Protein AF-A0A2N3G4M2-F1 (afdb_monomer)

Secondary structure (DSSP, 8-state):
-----------SSHHHHHHHHHHHHHHHHHHHHHHTT-----EEEE--TTPPTTTTHHHHHHHHHTT--EEE---GGGGTS-HHHHHHHHHHHHHHHHHHTT-S-EEEEEETHHHHHHHHHHHHS-GGGTEEEEEEES--TT--GGGGGGTTSHHHHHHSTT-HHHHHHHT-TTTTTTSEEEEEEETT-SSSSSGGGG--TTSEEEEE-SS--TTTGGG-HHHHHHHHHHHTTHHHHHHHHHHHHHTS---S-----PPP---------

Structure (mmCIF, N/CA/C/O backbone):
data_AF-A0A2N3G4M2-F1
#
_entry.id   AF-A0A2N3G4M2-F1
#
loop_
_atom_site.group_PDB
_atom_site.id
_atom_site.type_symbol
_atom_site.label_atom_id
_atom_site.label_alt_id
_atom_site.label_comp_id
_atom_site.label_asym_id
_atom_site.label_entity_id
_atom_site.label_seq_id
_atom_site.pdbx_PDB_ins_code
_atom_site.Cartn_x
_atom_site.Cartn_y
_atom_site.Cartn_z
_atom_site.occupancy
_atom_site.B_iso_or_equiv
_atom_site.auth_seq_id
_atom_site.auth_comp_id
_atom_site.auth_asym_id
_atom_site.auth_atom_id
_atom_site.pdbx_PDB_model_num
ATOM 1 N N . MET A 1 1 ? 33.499 62.178 37.777 1.00 38.34 1 MET A N 1
ATOM 2 C CA . MET A 1 1 ? 33.562 61.322 36.567 1.00 38.34 1 MET A CA 1
ATOM 3 C C . MET A 1 1 ? 32.821 60.029 36.896 1.00 38.34 1 MET A C 1
ATOM 5 O O . MET A 1 1 ? 33.303 59.303 37.741 1.00 38.34 1 MET A O 1
ATOM 9 N N . VAL A 1 2 ? 31.533 59.835 36.594 1.00 34.66 2 VAL A N 1
ATOM 10 C CA . VAL A 1 2 ? 30.814 59.751 35.300 1.00 34.66 2 VAL A CA 1
ATOM 11 C C . VAL A 1 2 ? 31.080 58.439 34.539 1.00 34.66 2 VAL A C 1
ATOM 13 O O . VAL A 1 2 ? 32.081 58.333 33.848 1.00 34.66 2 VAL A O 1
ATOM 16 N N . ARG A 1 3 ? 30.053 57.566 34.616 1.00 33.84 3 ARG A N 1
ATOM 17 C CA . ARG A 1 3 ? 29.490 56.612 33.622 1.00 33.84 3 ARG A CA 1
ATOM 18 C C . ARG A 1 3 ? 30.318 55.364 33.240 1.00 33.84 3 ARG A C 1
ATOM 20 O O . ARG A 1 3 ? 31.514 55.445 33.057 1.00 33.84 3 ARG A O 1
ATOM 27 N N . GLY A 1 4 ? 29.717 54.189 33.030 1.00 30.20 4 GLY A N 1
ATOM 28 C CA . GLY A 1 4 ? 28.290 53.891 32.941 1.00 30.20 4 GLY A CA 1
ATOM 29 C C . GLY A 1 4 ? 27.965 52.399 32.818 1.00 30.20 4 GLY A C 1
ATOM 30 O O . GLY A 1 4 ? 28.683 51.618 32.203 1.00 30.20 4 GLY A O 1
ATOM 31 N N . SER A 1 5 ? 26.818 52.066 33.404 1.00 42.06 5 SER A N 1
ATOM 32 C CA . SER A 1 5 ? 26.022 50.865 33.177 1.00 42.06 5 SER A CA 1
ATOM 33 C C . SER A 1 5 ? 25.552 50.784 31.720 1.00 42.06 5 SER A C 1
ATOM 35 O O . SER A 1 5 ? 25.122 51.788 31.149 1.00 42.06 5 SER A O 1
ATOM 37 N N . LYS A 1 6 ? 25.555 49.577 31.146 1.00 38.91 6 LYS A N 1
ATOM 38 C CA . LYS A 1 6 ? 24.656 49.213 30.047 1.00 38.91 6 LYS A CA 1
ATOM 39 C C . LYS A 1 6 ? 23.905 47.935 30.409 1.00 38.91 6 LYS A C 1
ATOM 41 O O . LYS A 1 6 ? 24.390 46.828 30.209 1.00 38.91 6 LYS A O 1
ATOM 46 N N . LYS A 1 7 ? 22.682 48.135 30.904 1.00 41.97 7 LYS A N 1
ATOM 47 C CA . LYS A 1 7 ? 21.544 47.243 30.656 1.00 41.97 7 LYS A CA 1
ATOM 48 C C . LYS A 1 7 ? 21.302 47.150 29.140 1.00 41.97 7 LYS A C 1
ATOM 50 O O . LYS A 1 7 ? 21.275 48.177 28.465 1.00 41.97 7 LYS A O 1
ATOM 55 N N . ARG A 1 8 ? 21.046 45.943 28.641 1.00 36.53 8 ARG A N 1
ATOM 56 C CA . ARG A 1 8 ? 20.158 45.655 27.499 1.00 36.53 8 ARG A CA 1
ATOM 57 C C . ARG A 1 8 ? 19.193 44.585 28.021 1.00 36.53 8 ARG A C 1
ATOM 59 O O . ARG A 1 8 ? 19.630 43.478 28.286 1.00 36.53 8 ARG A O 1
ATOM 66 N N . THR A 1 9 ? 18.064 44.961 28.624 1.00 36.50 9 THR A N 1
ATOM 67 C CA . THR A 1 9 ? 16.737 45.061 27.979 1.00 36.50 9 THR A CA 1
ATOM 68 C C . THR A 1 9 ? 16.448 43.869 27.071 1.00 36.50 9 THR A C 1
ATOM 70 O O . THR A 1 9 ? 16.901 43.848 25.930 1.00 36.50 9 THR A O 1
ATOM 73 N N . GLY A 1 10 ? 15.694 42.902 27.596 1.00 46.84 10 GLY A N 1
ATOM 74 C CA . GLY A 1 10 ? 14.991 41.921 26.781 1.00 46.84 10 GLY A CA 1
ATOM 75 C C . GLY A 1 10 ? 13.775 42.544 26.098 1.00 46.84 10 GLY A C 1
ATOM 76 O O . GLY A 1 10 ? 13.232 43.539 26.587 1.00 46.84 10 GLY A O 1
ATOM 77 N N . LYS A 1 11 ? 13.387 41.951 24.970 1.00 45.84 11 LYS A N 1
ATOM 78 C CA . LYS A 1 11 ? 12.008 41.751 24.503 1.00 45.84 11 LYS A CA 1
ATOM 79 C C . LYS A 1 11 ? 12.049 41.135 23.104 1.00 45.84 11 LYS A C 1
ATOM 81 O O . LYS A 1 11 ? 12.852 41.588 22.295 1.00 45.84 11 LYS A O 1
ATOM 86 N N . HIS A 1 12 ? 11.109 40.218 22.872 1.00 45.88 12 HIS A N 1
ATOM 87 C CA . HIS A 1 12 ? 10.776 39.484 21.642 1.00 45.88 12 HIS A CA 1
ATOM 88 C C . HIS A 1 12 ? 11.311 38.051 21.582 1.00 45.88 12 HIS A C 1
ATOM 90 O O . HIS A 1 12 ? 12.412 37.830 21.103 1.00 45.88 12 HIS A O 1
ATOM 96 N N . ASP A 1 13 ? 10.510 37.120 22.118 1.00 50.81 13 ASP A N 1
ATOM 97 C CA . ASP A 1 13 ? 10.073 35.887 21.422 1.00 50.81 13 ASP A CA 1
ATOM 98 C C . ASP A 1 13 ? 9.014 35.091 22.219 1.00 50.81 13 ASP A C 1
ATOM 100 O O . ASP A 1 13 ? 8.441 34.127 21.725 1.00 50.81 13 ASP A O 1
ATOM 104 N N . ASP A 1 14 ? 8.648 35.561 23.414 1.00 49.78 14 ASP A N 1
ATOM 105 C CA . ASP A 1 14 ? 7.715 34.868 24.315 1.00 49.78 14 ASP A CA 1
ATOM 106 C C . ASP A 1 14 ? 6.286 34.686 23.761 1.00 49.78 14 ASP A C 1
ATOM 108 O O . ASP A 1 14 ? 5.568 33.821 24.237 1.00 49.78 14 ASP A O 1
ATOM 112 N N . GLY A 1 15 ? 5.847 35.486 22.781 1.00 45.97 15 GLY A N 1
ATOM 113 C CA . GLY A 1 15 ? 4.486 35.400 22.224 1.00 45.97 15 GLY A CA 1
ATOM 114 C C . GLY A 1 15 ? 4.302 34.272 21.205 1.00 45.97 15 GLY A C 1
ATOM 115 O O . GLY A 1 15 ? 3.299 33.573 21.250 1.00 45.97 15 GLY A O 1
ATOM 116 N N . TYR A 1 16 ? 5.295 34.060 20.336 1.00 41.88 16 TYR A N 1
ATOM 117 C CA . TYR A 1 16 ? 5.253 33.014 19.307 1.00 41.88 16 TYR A CA 1
ATOM 118 C C . TYR A 1 16 ? 5.443 31.620 19.901 1.00 41.88 16 TYR A C 1
ATOM 120 O O . TYR A 1 16 ? 4.810 30.671 19.449 1.00 41.88 16 TYR A O 1
ATOM 128 N N . GLN A 1 17 ? 6.292 31.508 20.926 1.00 45.75 17 GLN A N 1
ATOM 129 C CA . GLN A 1 17 ? 6.504 30.251 21.637 1.00 45.75 17 GLN A CA 1
ATOM 130 C C . GLN A 1 17 ? 5.243 29.850 22.414 1.00 45.75 17 GLN A C 1
ATOM 132 O O . GLN A 1 17 ? 4.813 28.711 22.320 1.00 45.75 17 GLN A O 1
ATOM 137 N N . LEU A 1 18 ? 4.597 30.802 23.104 1.00 42.41 18 LEU A N 1
ATOM 138 C CA . LEU A 1 18 ? 3.374 30.528 23.861 1.00 42.41 18 LEU A CA 1
ATOM 139 C C . LEU A 1 18 ? 2.190 30.190 22.948 1.00 42.41 18 LEU A C 1
ATOM 141 O O . LEU A 1 18 ? 1.405 29.322 23.296 1.00 42.41 18 LEU A O 1
ATOM 145 N N . GLU A 1 19 ? 2.049 30.858 21.797 1.00 43.59 19 GLU A N 1
ATOM 146 C CA . GLU A 1 19 ? 1.006 30.533 20.812 1.00 43.59 19 GLU A CA 1
ATOM 147 C C . GLU A 1 19 ? 1.220 29.150 20.189 1.00 43.59 19 GLU A C 1
ATOM 149 O O . GLU A 1 19 ? 0.253 28.409 20.069 1.00 43.59 19 GLU A O 1
ATOM 154 N N . GLN A 1 20 ? 2.461 28.760 19.872 1.00 48.84 20 GLN A N 1
ATOM 155 C CA . GLN A 1 20 ? 2.769 27.402 19.402 1.00 48.84 20 GLN A CA 1
ATOM 156 C C . GLN A 1 20 ? 2.542 26.349 20.483 1.00 48.84 20 GLN A C 1
ATOM 158 O O . GLN A 1 20 ? 1.925 25.328 20.204 1.00 48.84 20 GLN A O 1
ATOM 163 N N . ASP A 1 21 ? 2.981 26.612 21.713 1.00 46.56 21 ASP A N 1
ATOM 164 C CA . ASP A 1 21 ? 2.798 25.692 22.834 1.00 46.56 21 ASP A CA 1
ATOM 165 C C . ASP A 1 21 ? 1.300 25.527 23.157 1.00 46.56 21 ASP A C 1
ATOM 167 O O . ASP A 1 21 ? 0.837 24.413 23.387 1.00 46.56 21 ASP A O 1
ATOM 171 N N . LEU A 1 22 ? 0.514 26.612 23.101 1.00 44.31 22 LEU A N 1
ATOM 172 C CA . LEU A 1 22 ? -0.942 26.586 23.281 1.00 44.31 22 LEU A CA 1
ATOM 173 C C . LEU A 1 22 ? -1.660 25.907 22.108 1.00 44.31 22 LEU A C 1
ATOM 175 O O . LEU A 1 22 ? -2.596 25.145 22.339 1.00 44.31 22 LEU A O 1
ATOM 179 N N . GLU A 1 23 ? -1.247 26.150 20.862 1.00 47.09 23 GLU A N 1
ATOM 180 C CA . GLU A 1 23 ? -1.784 25.450 19.689 1.00 47.09 23 GLU A CA 1
ATOM 181 C C . GLU A 1 23 ? -1.473 23.952 19.746 1.00 47.09 23 GLU A C 1
ATOM 183 O O . GLU A 1 23 ? -2.364 23.142 19.495 1.00 47.09 23 GLU A O 1
ATOM 188 N N . ASP A 1 24 ? -0.257 23.565 20.132 1.00 47.34 24 ASP A N 1
ATOM 189 C CA . ASP A 1 24 ? 0.152 22.170 20.285 1.00 47.34 24 ASP A CA 1
ATOM 190 C C . ASP A 1 24 ? -0.598 21.487 21.438 1.00 47.34 24 ASP A C 1
ATOM 192 O O . ASP A 1 24 ? -1.050 20.350 21.284 1.00 47.34 24 ASP A O 1
ATOM 196 N N . GLU A 1 25 ? -0.808 22.170 22.567 1.00 41.88 25 GLU A N 1
ATOM 197 C CA . GLU A 1 25 ? -1.521 21.630 23.730 1.00 41.88 25 GLU A CA 1
ATOM 198 C C . GLU A 1 25 ? -3.036 21.496 23.477 1.00 41.88 25 GLU A C 1
ATOM 200 O O . GLU A 1 25 ? -3.632 20.466 23.819 1.00 41.88 25 GLU A O 1
ATOM 205 N N . ILE A 1 26 ? -3.652 22.473 22.794 1.00 47.41 26 ILE A N 1
ATOM 206 C CA . ILE A 1 26 ? -5.051 22.416 22.329 1.00 47.41 26 ILE A CA 1
AT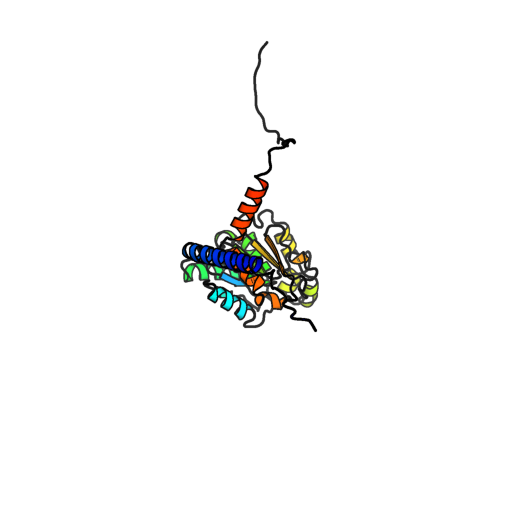OM 207 C C . ILE A 1 26 ? -5.221 21.305 21.287 1.00 47.41 26 ILE A C 1
ATOM 209 O O . ILE A 1 26 ? -6.158 20.512 21.373 1.00 47.41 26 ILE A O 1
ATOM 213 N N . ASN A 1 27 ? -4.291 21.186 20.338 1.00 53.78 27 ASN A N 1
ATOM 214 C CA . ASN A 1 27 ? -4.299 20.134 19.324 1.00 53.78 27 ASN A CA 1
ATOM 215 C C . ASN A 1 27 ? -4.106 18.750 19.966 1.00 53.78 27 ASN A C 1
ATOM 217 O O . ASN A 1 27 ? -4.781 17.804 19.579 1.00 53.78 27 ASN A O 1
ATOM 221 N N . LEU A 1 28 ? -3.273 18.618 21.004 1.00 50.69 28 LEU A N 1
ATOM 222 C CA . LEU A 1 28 ? -3.090 17.374 21.761 1.00 50.69 28 LEU A CA 1
ATOM 223 C C . LEU A 1 28 ? -4.339 16.969 22.548 1.00 50.69 28 LEU A C 1
ATOM 225 O O . LEU A 1 28 ? -4.721 15.799 22.499 1.00 50.69 28 LEU A O 1
ATOM 229 N N . THR A 1 29 ? -4.995 17.899 23.248 1.00 49.53 29 THR A N 1
ATOM 230 C CA . THR A 1 29 ? -6.236 17.599 23.987 1.00 49.53 29 THR A CA 1
ATOM 231 C C . THR A 1 29 ? -7.390 17.296 23.041 1.00 49.53 29 THR A C 1
ATOM 233 O O . THR A 1 29 ? -8.127 16.335 23.259 1.00 49.53 29 THR A O 1
ATOM 236 N N . GLU A 1 30 ? -7.520 18.040 21.945 1.00 54.72 30 GLU A N 1
ATOM 237 C CA . GLU A 1 30 ? -8.518 17.766 20.915 1.00 54.72 30 GLU A CA 1
ATOM 238 C C . GLU A 1 30 ? -8.268 16.413 20.232 1.00 54.72 30 GLU A C 1
ATOM 240 O O . GLU A 1 30 ? -9.202 15.626 20.052 1.00 54.72 30 GLU A O 1
ATOM 245 N N . LYS A 1 31 ? -7.007 16.085 19.928 1.00 53.03 31 LYS A N 1
ATOM 246 C CA . LYS A 1 31 ? -6.617 14.772 19.405 1.00 53.03 31 LYS A CA 1
ATOM 247 C C . LYS A 1 31 ? -6.944 13.674 20.419 1.00 53.03 31 LYS A C 1
ATOM 249 O O . LYS A 1 31 ? -7.594 12.707 20.040 1.00 53.03 31 LYS A O 1
ATOM 254 N N . ALA A 1 32 ? -6.596 13.845 21.698 1.00 53.72 32 ALA A N 1
ATOM 255 C CA . ALA A 1 32 ? -6.873 12.909 22.799 1.00 53.72 32 ALA A CA 1
ATOM 256 C C . ALA A 1 32 ? -8.372 12.636 23.005 1.00 53.72 32 ALA A C 1
ATOM 258 O O . ALA A 1 32 ? -8.785 11.480 23.105 1.00 53.72 32 ALA A O 1
ATOM 259 N N . HIS A 1 33 ? -9.206 13.678 23.006 1.00 47.53 33 HIS A N 1
ATOM 260 C CA . HIS A 1 33 ? -10.659 13.530 23.096 1.00 47.53 33 HIS A CA 1
ATOM 261 C C . HIS A 1 33 ? -11.260 12.861 21.853 1.00 47.53 33 HIS A C 1
ATOM 263 O O . HIS A 1 33 ? -12.247 12.137 21.968 1.00 47.53 33 HIS A O 1
ATOM 269 N N . ARG A 1 34 ? -10.654 13.048 20.674 1.00 55.41 34 ARG A N 1
ATOM 270 C CA . ARG A 1 34 ? -11.075 12.388 19.430 1.00 55.41 34 ARG A CA 1
ATOM 271 C C . ARG A 1 34 ? -10.619 10.930 19.354 1.00 55.41 34 ARG A C 1
ATOM 273 O O . ARG A 1 34 ? -11.425 10.101 18.947 1.00 55.41 34 ARG A O 1
ATOM 280 N N . PHE A 1 35 ? -9.417 10.580 19.827 1.00 55.91 35 PHE A N 1
ATOM 281 C CA . PHE A 1 35 ? -8.965 9.182 19.967 1.00 55.91 35 PHE A CA 1
ATOM 282 C C . PHE A 1 35 ? -9.991 8.322 20.724 1.00 55.91 35 PHE A C 1
ATOM 284 O O . PHE A 1 35 ? -10.182 7.161 20.379 1.00 55.91 35 PHE A O 1
ATOM 291 N N . ALA A 1 36 ? -10.695 8.898 21.704 1.00 54.25 36 ALA A N 1
ATOM 292 C CA . ALA A 1 36 ? -11.710 8.200 22.491 1.00 54.25 36 ALA A CA 1
ATOM 293 C C . ALA A 1 36 ? -12.999 7.834 21.715 1.00 54.25 36 ALA A C 1
ATOM 295 O O . ALA A 1 36 ? -13.820 7.089 22.246 1.00 54.25 36 ALA A O 1
ATOM 296 N N . GLY A 1 37 ? -13.192 8.333 20.486 1.00 59.09 37 GLY A N 1
ATOM 297 C CA . GLY A 1 37 ? -14.386 8.084 19.664 1.00 59.09 37 GLY A CA 1
ATOM 298 C C . GLY A 1 37 ? -14.114 7.681 18.210 1.00 59.09 37 GLY A C 1
ATOM 299 O O . GLY A 1 37 ? -15.057 7.614 17.423 1.00 59.09 37 GLY A O 1
ATOM 300 N N . LEU A 1 38 ? -12.856 7.440 17.829 1.00 71.50 38 LEU A N 1
ATOM 301 C CA . LEU A 1 38 ? -12.495 7.042 16.467 1.00 71.50 38 LEU A CA 1
ATOM 302 C C . LEU A 1 38 ? -12.675 5.536 16.263 1.00 71.50 38 LEU A C 1
ATOM 304 O O . LEU A 1 38 ? -12.112 4.721 16.993 1.00 71.50 38 LEU A O 1
ATOM 308 N N . GLU A 1 39 ? -13.426 5.164 15.228 1.00 76.31 39 GLU A N 1
ATOM 309 C CA . GLU A 1 39 ? -13.514 3.776 14.781 1.00 76.31 39 GLU A CA 1
ATOM 310 C C . GLU A 1 39 ? -12.192 3.378 14.113 1.00 76.31 39 GLU A C 1
ATOM 312 O O . GLU A 1 39 ? -11.827 3.892 13.052 1.00 76.31 39 GLU A O 1
ATOM 317 N N . ARG A 1 40 ? -11.447 2.472 14.753 1.00 88.25 40 ARG A N 1
ATOM 318 C CA . ARG A 1 40 ? -10.136 2.026 14.279 1.00 88.25 40 ARG A CA 1
ATOM 319 C C . ARG A 1 40 ? -10.199 0.616 13.734 1.00 88.25 40 ARG A C 1
ATOM 321 O O . ARG A 1 40 ? -10.660 -0.307 14.394 1.00 88.25 40 ARG A O 1
ATOM 328 N N . PHE A 1 41 ? -9.667 0.464 12.528 1.00 95.31 41 PHE A N 1
ATOM 329 C CA . PHE A 1 41 ? -9.540 -0.824 11.866 1.00 95.31 41 PHE A CA 1
ATOM 330 C C . PHE A 1 41 ? -8.091 -1.318 11.918 1.00 95.31 41 PHE A C 1
ATOM 332 O O . PHE A 1 41 ? -7.172 -0.503 11.754 1.00 95.31 41 PHE A O 1
ATOM 339 N N . PRO A 1 42 ? -7.872 -2.637 12.071 1.00 97.62 42 PRO A N 1
ATOM 340 C CA . PRO A 1 42 ? -6.538 -3.223 12.042 1.00 97.62 42 PRO A CA 1
ATOM 341 C C . PRO A 1 42 ? -5.834 -2.915 10.718 1.00 97.62 42 PRO A C 1
ATOM 343 O O . PRO A 1 42 ? -6.453 -2.892 9.651 1.00 97.62 42 PRO A O 1
ATOM 346 N N . ILE A 1 43 ? -4.526 -2.689 10.781 1.00 98.31 43 ILE A N 1
ATOM 347 C CA . ILE A 1 43 ? -3.681 -2.337 9.644 1.00 98.31 43 ILE A CA 1
ATOM 348 C C . ILE A 1 43 ? -2.966 -3.586 9.135 1.00 98.31 43 ILE A C 1
ATOM 350 O O . ILE A 1 43 ? -2.278 -4.278 9.884 1.00 98.31 43 ILE A O 1
ATOM 354 N N . ILE A 1 44 ? -3.048 -3.829 7.829 1.00 98.31 44 ILE A N 1
ATOM 355 C CA . ILE A 1 44 ? -2.202 -4.805 7.143 1.00 98.31 44 ILE A CA 1
ATOM 356 C C . ILE A 1 44 ? -1.112 -4.056 6.378 1.00 98.31 44 ILE A C 1
ATOM 358 O O . ILE A 1 44 ? -1.376 -3.346 5.402 1.00 98.31 44 ILE A O 1
ATOM 362 N N . TYR A 1 45 ? 0.126 -4.236 6.818 1.00 98.00 45 TYR A N 1
ATOM 363 C CA . TYR A 1 45 ? 1.321 -3.812 6.111 1.00 98.00 45 TYR A CA 1
ATOM 364 C C . TYR A 1 45 ? 1.664 -4.816 5.004 1.00 98.00 45 TYR A C 1
ATOM 366 O O . TYR A 1 45 ? 1.791 -6.014 5.252 1.00 98.00 45 TYR A O 1
ATOM 374 N N . VAL A 1 46 ? 1.822 -4.327 3.775 1.00 97.88 46 VAL A N 1
ATOM 375 C CA . VAL A 1 46 ? 2.139 -5.128 2.591 1.00 97.88 46 VAL A CA 1
ATOM 376 C C . VAL A 1 46 ? 3.559 -4.781 2.127 1.00 97.88 46 VAL A C 1
ATOM 378 O O . VAL A 1 46 ? 3.772 -3.675 1.614 1.00 97.88 46 VAL A O 1
ATOM 381 N N . PRO A 1 47 ? 4.535 -5.691 2.299 1.00 95.56 47 PRO A N 1
ATOM 382 C CA . PRO A 1 47 ? 5.932 -5.420 1.979 1.00 95.56 47 PRO A CA 1
ATOM 383 C C . PRO A 1 47 ? 6.203 -5.334 0.468 1.00 95.56 47 PRO A C 1
ATOM 385 O O . PRO A 1 47 ? 5.450 -5.846 -0.367 1.00 95.56 47 PRO A O 1
ATOM 388 N N . GLY A 1 48 ? 7.305 -4.660 0.132 1.00 93.25 48 GLY A N 1
ATOM 389 C CA . GLY A 1 48 ? 7.781 -4.449 -1.233 1.00 93.25 48 GLY A CA 1
ATOM 390 C C . GLY A 1 48 ? 8.539 -5.632 -1.845 1.00 93.25 48 GLY A C 1
ATOM 391 O O . GLY A 1 48 ? 8.730 -6.679 -1.233 1.00 93.25 48 GLY A O 1
ATOM 392 N N . TYR A 1 49 ? 8.998 -5.443 -3.085 1.00 91.81 49 TYR A N 1
ATOM 393 C CA . TYR A 1 49 ? 9.732 -6.447 -3.860 1.00 91.81 49 TYR A CA 1
ATOM 394 C C . TYR A 1 49 ? 11.010 -6.881 -3.136 1.00 91.81 49 TYR A C 1
ATOM 396 O O . TYR A 1 49 ? 11.908 -6.065 -2.934 1.00 91.81 49 TYR A O 1
ATOM 404 N N . GLY A 1 50 ? 11.108 -8.162 -2.773 1.00 88.44 50 GLY A N 1
ATOM 405 C CA . GLY A 1 50 ? 12.299 -8.713 -2.127 1.00 88.44 50 GLY A CA 1
ATOM 406 C C . GLY A 1 50 ? 12.625 -8.071 -0.778 1.00 88.44 50 GLY A C 1
ATOM 407 O O . GLY A 1 50 ? 13.789 -8.089 -0.385 1.00 88.44 50 GLY A O 1
ATOM 408 N N . ALA A 1 51 ? 11.637 -7.472 -0.100 1.00 86.44 51 ALA A N 1
ATOM 409 C CA . ALA A 1 51 ? 11.867 -6.789 1.165 1.00 86.44 51 ALA A CA 1
ATOM 410 C C . ALA A 1 51 ? 12.539 -7.742 2.172 1.00 86.44 51 ALA A C 1
ATOM 412 O O . ALA A 1 51 ? 12.074 -8.875 2.347 1.00 86.44 51 ALA A O 1
ATOM 413 N N . PRO A 1 52 ? 13.636 -7.315 2.823 1.00 79.88 52 PRO A N 1
ATOM 414 C CA . PRO A 1 52 ? 14.316 -8.161 3.786 1.00 79.88 52 PRO A CA 1
ATOM 415 C C . PRO A 1 52 ? 13.428 -8.397 5.016 1.00 79.88 52 PRO A C 1
ATOM 417 O O . PRO A 1 52 ? 12.561 -7.568 5.325 1.00 79.88 52 PRO A O 1
ATOM 420 N N . PRO A 1 53 ? 13.665 -9.493 5.759 1.00 75.19 53 PRO A N 1
ATOM 421 C CA . PRO A 1 53 ? 13.019 -9.705 7.047 1.00 75.19 53 PRO A CA 1
ATOM 422 C C . PRO A 1 53 ? 13.138 -8.460 7.931 1.00 75.19 53 PRO A C 1
ATOM 424 O O . PRO A 1 53 ? 14.175 -7.797 7.945 1.00 75.19 53 PRO A O 1
ATOM 427 N N . PHE A 1 54 ? 12.075 -8.144 8.670 1.00 82.00 54 PHE A N 1
ATOM 428 C CA . PHE A 1 54 ? 11.996 -6.995 9.583 1.00 82.00 54 PHE A CA 1
ATOM 429 C C . PHE A 1 54 ? 12.021 -5.603 8.938 1.00 82.00 54 PHE A C 1
ATOM 431 O O . PHE A 1 54 ? 11.952 -4.621 9.673 1.00 82.00 54 PHE A O 1
ATOM 438 N N . HIS A 1 55 ? 12.033 -5.472 7.606 1.00 86.94 55 HIS A N 1
ATOM 439 C CA . HIS A 1 55 ? 11.972 -4.163 6.940 1.00 86.94 55 HIS A CA 1
ATOM 440 C C . HIS A 1 55 ? 10.788 -3.307 7.430 1.00 86.94 55 HIS A C 1
ATOM 442 O O . HIS A 1 55 ? 10.939 -2.122 7.702 1.00 86.94 55 HIS A O 1
ATOM 448 N N . GLY A 1 56 ? 9.616 -3.922 7.612 1.00 91.31 56 GLY A N 1
ATOM 449 C CA . GLY A 1 56 ? 8.432 -3.241 8.136 1.00 91.31 56 GLY A CA 1
ATOM 450 C C . GLY A 1 56 ? 8.394 -3.061 9.653 1.00 91.31 56 GLY A C 1
ATOM 451 O O . GLY A 1 56 ? 7.472 -2.417 10.142 1.00 91.31 56 GLY A O 1
ATOM 452 N N . LEU A 1 57 ? 9.335 -3.629 10.416 1.00 93.88 57 LEU A N 1
ATOM 453 C CA . LEU A 1 57 ? 9.197 -3.752 11.870 1.00 93.88 57 LEU A CA 1
ATOM 454 C C . LEU A 1 57 ? 9.069 -2.390 12.553 1.00 93.88 57 LEU A C 1
ATOM 456 O O . LEU A 1 57 ? 8.173 -2.212 13.367 1.00 93.88 57 LEU A O 1
ATOM 460 N N . TYR A 1 58 ? 9.905 -1.418 12.182 1.00 94.75 58 TYR A N 1
ATOM 461 C CA . TYR A 1 58 ? 9.839 -0.080 12.772 1.00 94.75 58 TYR A CA 1
ATOM 462 C C . TYR A 1 58 ? 8.494 0.602 12.505 1.00 94.75 58 TYR A C 1
ATOM 464 O O . TYR A 1 58 ? 7.862 1.093 13.438 1.00 94.75 58 TYR A O 1
ATOM 472 N N . LEU A 1 59 ? 8.041 0.596 11.246 1.00 95.94 59 LEU A N 1
ATOM 473 C CA . LEU A 1 59 ? 6.747 1.153 10.850 1.00 95.94 59 LEU A CA 1
ATOM 474 C C . LEU A 1 59 ? 5.615 0.531 11.668 1.00 95.94 59 LEU A C 1
ATOM 476 O O . LEU A 1 59 ? 4.797 1.250 12.236 1.00 95.94 59 LEU A O 1
ATOM 480 N N . ARG A 1 60 ? 5.595 -0.804 11.741 1.00 96.38 60 ARG A N 1
ATOM 481 C CA . ARG A 1 60 ? 4.572 -1.553 12.470 1.00 96.38 60 ARG A CA 1
ATOM 482 C C . ARG A 1 60 ? 4.599 -1.226 13.956 1.00 96.38 60 ARG A C 1
ATOM 484 O O . ARG A 1 60 ? 3.582 -0.794 14.476 1.00 96.38 60 ARG A O 1
ATOM 491 N N . SER A 1 61 ? 5.757 -1.311 14.607 1.00 96.25 61 SER A N 1
ATOM 492 C CA . SER A 1 61 ? 5.883 -1.004 16.035 1.00 96.25 61 SER A CA 1
ATOM 493 C C . SER A 1 61 ? 5.530 0.443 16.364 1.00 96.25 61 SER A C 1
ATOM 495 O O . SER A 1 61 ? 4.947 0.716 17.409 1.00 96.25 61 SER A O 1
ATOM 497 N N . ARG A 1 62 ? 5.844 1.399 15.483 1.00 96.25 62 ARG A N 1
ATOM 498 C CA . ARG A 1 62 ? 5.418 2.786 15.685 1.00 96.25 62 ARG A CA 1
ATOM 499 C C . ARG A 1 62 ? 3.906 2.933 15.572 1.00 96.25 62 ARG A C 1
ATOM 501 O O . ARG A 1 62 ? 3.335 3.569 16.443 1.00 96.25 62 ARG A O 1
ATOM 508 N N . LEU A 1 63 ? 3.267 2.319 14.579 1.00 95.56 63 LEU A N 1
ATOM 509 C CA . LEU A 1 63 ? 1.806 2.321 14.444 1.00 95.56 63 LEU A CA 1
ATOM 510 C C . LEU A 1 63 ? 1.103 1.584 15.603 1.00 95.56 63 LEU A C 1
ATOM 512 O O . LEU A 1 63 ? 0.049 2.027 16.047 1.00 95.56 63 LEU A O 1
ATOM 516 N N . GLU A 1 64 ? 1.705 0.523 16.145 1.00 94.81 64 GLU A N 1
ATOM 517 C CA . GLU A 1 64 ? 1.225 -0.165 17.355 1.00 94.81 64 GLU A CA 1
ATOM 518 C C . GLU A 1 64 ? 1.263 0.752 18.584 1.00 94.81 64 GLU A C 1
ATOM 520 O O . GLU A 1 64 ? 0.295 0.817 19.337 1.00 94.81 64 GLU A O 1
ATOM 525 N N . VAL A 1 65 ? 2.337 1.531 18.762 1.00 93.38 65 VAL A N 1
ATOM 526 C CA . VAL A 1 65 ? 2.422 2.543 19.833 1.00 93.38 65 VAL A CA 1
ATOM 527 C C . VAL A 1 65 ? 1.369 3.644 19.665 1.00 93.38 65 VAL A C 1
ATOM 529 O O . VAL A 1 65 ? 0.877 4.167 20.659 1.00 93.38 65 VAL A O 1
ATOM 532 N N . GLU A 1 66 ? 0.991 3.977 18.430 1.00 91.38 66 GLU A N 1
ATOM 533 C CA . GLU A 1 66 ? -0.113 4.908 18.152 1.00 91.38 66 GLU A CA 1
ATOM 534 C C . GLU A 1 66 ? -1.493 4.275 18.405 1.00 91.38 66 GLU A C 1
ATOM 536 O O . GLU A 1 66 ? -2.506 4.954 18.247 1.00 91.38 66 GLU A O 1
ATOM 541 N N . GLY A 1 67 ? -1.556 2.998 18.802 1.00 91.12 67 GLY A N 1
ATOM 542 C CA . GLY A 1 67 ? -2.771 2.297 19.215 1.00 91.12 67 GLY A CA 1
ATOM 543 C C . GLY A 1 67 ? -3.505 1.560 18.094 1.00 91.12 67 GLY A C 1
ATOM 544 O O . GLY A 1 67 ? -4.721 1.402 18.185 1.00 91.12 67 GLY A O 1
ATOM 545 N N . PHE A 1 68 ? -2.813 1.160 17.024 1.00 93.44 68 PHE A N 1
ATOM 546 C CA . PHE A 1 68 ? -3.375 0.290 15.985 1.00 93.44 68 PHE A CA 1
ATOM 547 C C . PHE A 1 68 ? -2.947 -1.166 16.182 1.00 93.44 68 PHE A C 1
ATOM 549 O O . PHE A 1 68 ? -1.791 -1.444 16.488 1.00 93.44 68 PHE A O 1
ATOM 556 N N . ASP A 1 69 ? -3.839 -2.109 15.887 1.00 95.00 69 ASP A N 1
ATOM 557 C CA . ASP A 1 69 ? -3.445 -3.497 15.645 1.00 95.00 69 ASP A CA 1
ATOM 558 C C . ASP A 1 69 ? -2.788 -3.599 14.267 1.00 95.00 69 ASP A C 1
ATOM 560 O O . ASP A 1 69 ? -3.430 -3.314 13.253 1.00 95.00 69 ASP A O 1
ATOM 564 N N . VAL A 1 70 ? -1.515 -3.996 14.201 1.00 95.75 70 VAL A N 1
ATOM 565 C CA . VAL A 1 70 ? -0.762 -4.029 12.940 1.00 95.75 70 VAL A CA 1
ATOM 566 C C . VAL A 1 70 ? -0.244 -5.427 12.640 1.00 95.75 70 VAL A C 1
ATOM 568 O O . VAL A 1 70 ? 0.361 -6.093 13.475 1.00 95.75 70 VAL A O 1
ATOM 571 N N . TYR A 1 71 ? -0.445 -5.872 11.404 1.00 92.00 71 TYR A N 1
ATOM 572 C CA . TYR A 1 71 ? 0.033 -7.160 10.921 1.00 92.00 71 TYR A CA 1
ATOM 573 C C . TYR A 1 71 ? 0.756 -7.011 9.586 1.00 92.00 71 TYR A C 1
ATOM 575 O O . TYR A 1 71 ? 0.423 -6.150 8.779 1.00 92.00 71 TYR A O 1
ATOM 583 N N . GLU A 1 72 ? 1.758 -7.846 9.342 1.00 94.50 72 GLU A N 1
ATOM 584 C CA . GLU A 1 72 ? 2.461 -7.905 8.061 1.00 94.50 72 GLU A CA 1
ATOM 585 C C . GLU A 1 72 ? 1.890 -9.042 7.220 1.00 94.50 72 GLU A C 1
ATOM 587 O O . GLU A 1 72 ? 1.847 -10.175 7.685 1.00 94.50 72 GLU A O 1
ATOM 592 N N . ALA A 1 73 ? 1.449 -8.748 5.997 1.00 94.44 73 ALA A N 1
ATOM 593 C CA . ALA A 1 73 ? 0.840 -9.741 5.121 1.00 94.44 73 ALA A CA 1
ATOM 594 C C . ALA A 1 73 ? 1.822 -10.873 4.780 1.00 94.44 73 ALA A C 1
ATOM 596 O O . ALA A 1 73 ? 2.889 -10.623 4.211 1.00 94.44 73 ALA A O 1
ATOM 597 N N . ASP A 1 74 ? 1.418 -12.119 5.035 1.00 91.81 74 ASP A N 1
ATOM 598 C CA . ASP A 1 74 ? 2.173 -13.297 4.609 1.00 91.81 74 ASP A CA 1
ATOM 599 C C . ASP A 1 74 ? 1.939 -13.561 3.115 1.00 91.81 74 ASP A C 1
ATOM 601 O O . ASP A 1 74 ? 0.942 -14.148 2.685 1.00 91.81 74 ASP A O 1
ATOM 605 N N . LEU A 1 75 ? 2.851 -13.042 2.293 1.00 89.75 75 LEU A N 1
ATOM 606 C CA . LEU A 1 75 ? 2.764 -13.102 0.840 1.00 89.75 75 LEU A CA 1
ATOM 607 C C . LEU A 1 75 ? 3.890 -13.967 0.247 1.00 89.75 75 LEU A C 1
ATOM 609 O O . LEU A 1 75 ? 5.048 -13.877 0.659 1.00 89.75 75 LEU A O 1
ATOM 613 N N . PRO A 1 76 ? 3.604 -14.765 -0.797 1.00 83.62 76 PRO A N 1
ATOM 614 C CA . PRO A 1 76 ? 4.536 -15.773 -1.287 1.00 83.62 76 PRO A CA 1
ATOM 615 C C . PRO A 1 76 ? 5.761 -15.177 -1.997 1.00 83.62 76 PRO A C 1
ATOM 617 O O . PRO A 1 76 ? 5.683 -14.147 -2.672 1.00 83.62 76 PRO A O 1
ATOM 620 N N . ARG A 1 77 ? 6.871 -15.930 -1.968 1.00 84.75 77 ARG A N 1
ATOM 621 C CA . ARG A 1 77 ? 8.094 -15.698 -2.770 1.00 84.75 77 ARG A CA 1
ATOM 622 C C . ARG A 1 77 ? 8.719 -14.307 -2.595 1.00 84.75 77 ARG A C 1
ATOM 624 O O . ARG A 1 77 ? 9.253 -13.771 -3.567 1.00 84.75 77 ARG A O 1
ATOM 631 N N . LEU A 1 78 ? 8.621 -13.704 -1.408 1.00 86.69 78 LEU A N 1
ATOM 632 C CA . LEU A 1 78 ? 9.142 -12.350 -1.155 1.00 86.69 78 LEU A CA 1
ATOM 633 C C . LEU A 1 78 ? 8.675 -11.348 -2.231 1.00 86.69 78 LEU A C 1
ATOM 635 O O . LEU A 1 78 ? 9.439 -10.528 -2.735 1.00 86.69 78 LEU A O 1
ATOM 639 N N . GLN A 1 79 ? 7.428 -11.522 -2.689 1.00 88.88 79 GLN A N 1
ATOM 640 C CA . GLN A 1 79 ? 6.764 -10.673 -3.678 1.00 88.88 79 GLN A CA 1
ATOM 641 C C . GLN A 1 79 ? 7.467 -10.616 -5.052 1.00 88.88 79 GLN A C 1
ATOM 643 O O . GLN A 1 79 ? 7.095 -9.822 -5.904 1.00 88.88 79 GLN A O 1
ATOM 648 N N . THR A 1 80 ? 8.402 -11.526 -5.346 1.00 91.38 80 THR A N 1
ATOM 649 C CA . THR A 1 80 ? 9.014 -11.675 -6.687 1.00 91.38 80 THR A CA 1
ATOM 650 C C . THR A 1 80 ? 8.095 -12.395 -7.689 1.00 91.38 80 THR A C 1
ATOM 652 O O . THR A 1 80 ? 8.356 -12.466 -8.892 1.00 91.38 80 THR A O 1
ATOM 655 N N . GLY A 1 81 ? 6.996 -12.969 -7.194 1.00 91.44 81 GLY A N 1
ATOM 656 C CA . GLY A 1 81 ? 6.013 -13.694 -7.989 1.00 91.44 81 GLY A CA 1
ATOM 657 C C . GLY A 1 81 ? 5.125 -12.813 -8.868 1.00 91.44 81 GLY A C 1
ATOM 658 O O . GLY A 1 81 ? 5.411 -11.662 -9.146 1.00 91.44 81 GLY A O 1
ATOM 659 N N . ASP A 1 82 ? 4.023 -13.393 -9.329 1.00 96.19 82 ASP A N 1
ATOM 660 C CA . ASP A 1 82 ? 2.988 -12.670 -10.069 1.00 96.19 82 ASP A CA 1
ATOM 661 C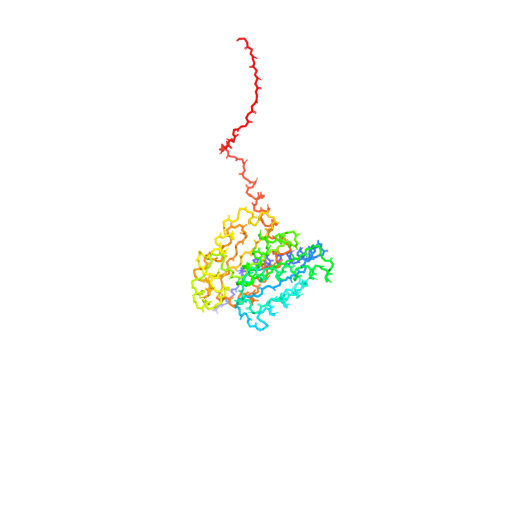 C . ASP A 1 82 ? 2.180 -11.767 -9.126 1.00 96.19 82 ASP A C 1
ATOM 663 O O . ASP A 1 82 ? 1.633 -12.268 -8.139 1.00 96.19 82 ASP A O 1
ATOM 667 N N . VAL A 1 83 ? 2.073 -10.474 -9.438 1.00 97.00 83 VAL A N 1
ATOM 668 C CA . VAL A 1 83 ? 1.329 -9.494 -8.628 1.00 97.00 83 VAL A CA 1
ATOM 669 C C . VAL A 1 83 ? -0.130 -9.894 -8.448 1.00 97.00 83 VAL A C 1
ATOM 671 O O . VAL A 1 83 ? -0.663 -9.761 -7.350 1.00 97.00 83 VAL A O 1
ATOM 674 N N . ILE A 1 84 ? -0.756 -10.462 -9.480 1.00 96.81 84 ILE A N 1
ATOM 675 C CA . ILE A 1 84 ? -2.163 -10.881 -9.440 1.00 96.81 84 ILE A CA 1
ATOM 676 C C . ILE A 1 84 ? -2.352 -11.997 -8.405 1.00 96.81 84 ILE A C 1
ATOM 678 O O . ILE A 1 84 ? -3.285 -11.974 -7.602 1.00 96.81 84 ILE A O 1
ATOM 682 N N . LYS A 1 85 ? -1.419 -12.957 -8.363 1.00 96.56 85 LYS A N 1
ATOM 683 C CA . LYS A 1 85 ? -1.448 -14.043 -7.372 1.00 96.56 85 LYS A CA 1
ATOM 684 C C . LYS A 1 85 ? -1.170 -13.525 -5.963 1.00 96.56 85 LYS A C 1
ATOM 686 O O . LYS A 1 85 ? -1.802 -13.990 -5.020 1.00 96.56 85 LYS A O 1
ATOM 691 N N . SER A 1 86 ? -0.256 -12.568 -5.818 1.00 97.44 86 SER A N 1
ATOM 692 C CA . SER A 1 86 ? -0.004 -11.913 -4.531 1.00 97.44 86 SER A CA 1
ATOM 693 C C . SER A 1 86 ? -1.225 -11.124 -4.047 1.00 97.44 86 SER A C 1
ATOM 695 O O . SER A 1 86 ? -1.527 -11.156 -2.862 1.00 97.44 86 SER A O 1
ATOM 697 N N . ALA A 1 87 ? -1.976 -10.480 -4.943 1.00 98.00 87 ALA A N 1
ATOM 698 C CA . ALA A 1 87 ? -3.206 -9.768 -4.594 1.00 98.00 87 ALA A CA 1
ATOM 699 C C . ALA A 1 87 ? -4.328 -10.725 -4.159 1.00 98.00 87 ALA A C 1
ATOM 701 O O . ALA A 1 87 ? -5.066 -10.423 -3.224 1.00 98.00 87 ALA A O 1
ATOM 702 N N . ALA A 1 88 ? -4.425 -11.905 -4.779 1.00 97.69 88 ALA A N 1
ATOM 703 C CA . ALA A 1 88 ? -5.331 -12.956 -4.319 1.00 97.69 88 ALA A CA 1
ATOM 704 C C . ALA A 1 88 ? -4.940 -13.491 -2.928 1.00 97.69 88 ALA A C 1
ATOM 706 O O . ALA A 1 88 ? -5.811 -13.719 -2.095 1.00 97.69 88 ALA A O 1
ATOM 707 N N . ALA A 1 89 ? -3.641 -13.644 -2.647 1.00 97.50 89 ALA A N 1
ATOM 708 C CA . ALA A 1 89 ? -3.168 -14.001 -1.308 1.00 97.50 89 ALA A CA 1
ATOM 709 C C . ALA A 1 89 ? -3.468 -12.890 -0.285 1.00 97.50 89 ALA A C 1
ATOM 711 O O . ALA A 1 89 ? -3.970 -13.178 0.797 1.00 97.50 89 ALA A O 1
ATOM 712 N N . LEU A 1 90 ? -3.280 -11.618 -0.656 1.00 98.44 90 LEU A N 1
ATOM 713 C CA . LEU A 1 90 ? -3.662 -10.483 0.186 1.00 98.44 90 LEU A CA 1
ATOM 714 C C . LEU A 1 90 ? -5.164 -10.483 0.505 1.00 98.44 90 LEU A C 1
ATOM 716 O O . LEU A 1 90 ? -5.540 -10.166 1.627 1.00 98.44 90 LEU A O 1
ATOM 720 N N . ALA A 1 91 ? -6.028 -10.876 -0.436 1.00 98.31 91 ALA A N 1
ATOM 721 C CA . ALA A 1 91 ? -7.462 -11.007 -0.173 1.00 98.31 91 ALA A CA 1
ATOM 722 C C . ALA A 1 91 ? -7.755 -12.006 0.962 1.00 98.31 91 ALA A C 1
ATOM 724 O O . ALA A 1 91 ? -8.624 -11.753 1.795 1.00 98.31 91 ALA A O 1
ATOM 725 N N . VAL A 1 92 ? -7.012 -13.117 1.019 1.00 97.81 92 VAL A N 1
ATOM 726 C CA . VAL A 1 92 ? -7.116 -14.107 2.103 1.00 97.81 92 VAL A CA 1
ATOM 727 C C . VAL A 1 92 ? -6.643 -13.508 3.426 1.00 97.81 92 VAL A C 1
ATOM 729 O O . VAL A 1 92 ? -7.348 -13.633 4.426 1.00 97.81 92 VAL A O 1
ATOM 732 N N . GLU A 1 93 ? -5.506 -12.811 3.427 1.00 97.69 93 GLU A N 1
ATOM 733 C CA . GLU A 1 93 ? -4.981 -12.132 4.620 1.00 97.69 93 GLU A CA 1
ATOM 734 C C . GLU A 1 93 ? -5.957 -11.079 5.158 1.00 97.69 93 GLU A C 1
ATOM 736 O O . GLU A 1 93 ? -6.201 -11.017 6.359 1.00 97.69 93 GLU A O 1
ATOM 741 N N . VAL A 1 94 ? -6.617 -10.321 4.279 1.00 98.44 94 VAL A N 1
ATOM 742 C CA . VAL A 1 94 ? -7.657 -9.360 4.674 1.00 98.44 94 VAL A CA 1
ATOM 743 C C . VAL A 1 94 ? -8.815 -10.051 5.390 1.00 98.44 94 VAL A C 1
ATOM 745 O O . VAL A 1 94 ? -9.234 -9.585 6.447 1.00 98.44 94 VAL A O 1
ATOM 748 N N . GLN A 1 95 ? -9.323 -11.171 4.868 1.00 98.12 95 GLN A N 1
ATOM 749 C CA . GLN A 1 95 ? -10.407 -11.898 5.540 1.00 98.12 95 GLN A CA 1
ATOM 750 C C . GLN A 1 95 ? -9.957 -12.503 6.874 1.00 98.12 95 GLN A C 1
ATOM 752 O O . GLN A 1 95 ? -10.703 -12.447 7.850 1.00 98.12 95 GLN A O 1
ATOM 757 N N . ARG A 1 96 ? -8.731 -13.034 6.940 1.00 97.06 96 ARG A N 1
ATOM 758 C CA . ARG A 1 96 ? -8.151 -13.567 8.180 1.00 97.06 96 ARG A CA 1
ATOM 759 C C . ARG A 1 96 ? -8.027 -12.493 9.251 1.00 97.06 96 ARG A C 1
ATOM 761 O O . ARG A 1 96 ? -8.442 -12.734 10.379 1.00 97.06 96 ARG A O 1
ATOM 768 N N . THR A 1 97 ? -7.508 -11.316 8.907 1.00 96.81 97 THR A N 1
ATOM 769 C CA . THR A 1 97 ? -7.380 -10.198 9.849 1.00 96.81 97 THR A CA 1
ATOM 770 C C . THR A 1 97 ? -8.752 -9.720 10.317 1.00 96.81 97 THR A C 1
ATOM 772 O O . THR A 1 97 ? -8.956 -9.591 11.518 1.00 96.81 97 THR A O 1
ATOM 775 N N . ARG A 1 98 ? -9.724 -9.547 9.409 1.00 96.69 98 ARG A N 1
ATOM 776 C CA . ARG A 1 98 ? -11.103 -9.182 9.789 1.00 96.69 98 ARG A CA 1
ATOM 777 C C . ARG A 1 98 ? -11.699 -10.163 10.791 1.00 96.69 98 ARG A C 1
ATOM 779 O O . ARG A 1 98 ? -12.202 -9.742 11.820 1.00 96.69 98 ARG A O 1
ATOM 786 N N . TYR A 1 99 ? -11.586 -11.464 10.521 1.00 96.31 99 TYR A N 1
ATOM 787 C CA . TYR A 1 99 ? -12.092 -12.499 11.422 1.00 96.31 99 TYR A CA 1
ATOM 788 C C . TYR A 1 99 ? -11.349 -12.525 12.765 1.00 96.31 99 TYR A C 1
ATOM 790 O O . TYR A 1 99 ? -11.968 -12.654 13.814 1.00 96.31 99 TYR A O 1
ATOM 798 N N . ARG A 1 100 ? -10.019 -12.389 12.745 1.00 94.50 100 ARG A N 1
ATOM 799 C CA . ARG A 1 100 ? -9.181 -12.425 13.951 1.00 94.50 100 ARG A CA 1
ATOM 800 C C . ARG A 1 100 ? -9.494 -11.291 14.926 1.00 94.50 100 ARG A C 1
ATOM 802 O O . ARG A 1 100 ? -9.412 -11.511 16.129 1.00 94.50 100 ARG A O 1
ATOM 809 N N . PHE A 1 101 ? -9.794 -10.107 14.405 1.00 92.19 101 PHE A N 1
ATOM 810 C CA . PHE A 1 101 ? -10.031 -8.900 15.199 1.00 92.19 101 PHE A CA 1
ATOM 811 C C . PHE A 1 101 ? -11.515 -8.532 15.312 1.00 92.19 101 PHE A C 1
ATOM 813 O O . PHE A 1 101 ? -11.820 -7.453 15.801 1.00 92.19 101 PHE A O 1
ATOM 820 N N . ASP A 1 102 ? -12.422 -9.397 14.841 1.00 94.56 102 ASP A N 1
ATOM 821 C CA . ASP A 1 102 ? -13.865 -9.120 14.751 1.00 94.56 102 ASP A CA 1
ATOM 822 C C . ASP A 1 102 ? -14.173 -7.748 14.112 1.00 94.56 102 ASP A C 1
ATOM 824 O O . ASP A 1 102 ? -15.032 -6.986 14.546 1.00 94.56 102 ASP A O 1
ATOM 828 N N . ALA A 1 103 ? -13.403 -7.403 13.077 1.00 94.56 103 ALA A N 1
ATOM 829 C CA . ALA A 1 103 ? -13.426 -6.087 12.456 1.00 94.56 103 ALA A CA 1
ATOM 830 C C . ALA A 1 103 ? -14.207 -6.108 11.137 1.00 94.56 103 ALA A C 1
ATOM 832 O O . ALA A 1 103 ? -13.947 -6.925 10.244 1.00 94.56 103 ALA A O 1
ATOM 833 N N . GLU A 1 104 ? -15.120 -5.147 10.948 1.00 96.00 104 GLU A N 1
ATOM 834 C CA . GLU A 1 104 ? -15.880 -5.039 9.698 1.00 96.00 104 GLU A CA 1
ATOM 835 C C . GLU A 1 104 ? -14.962 -4.744 8.504 1.00 96.00 104 GLU A C 1
ATOM 837 O O . GLU A 1 104 ? -15.208 -5.227 7.397 1.00 96.00 104 GLU A O 1
ATOM 842 N N . LYS A 1 105 ? -13.874 -3.997 8.705 1.00 97.25 105 LYS A N 1
ATOM 843 C CA . LYS A 1 105 ? -12.899 -3.637 7.667 1.00 97.25 105 LYS A CA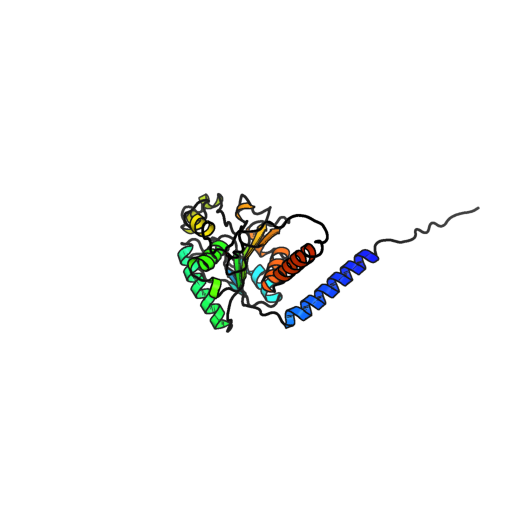 1
ATOM 844 C C . LYS A 1 105 ? -11.471 -3.684 8.205 1.00 97.25 105 LYS A C 1
ATOM 846 O O . LYS A 1 105 ? -11.240 -3.859 9.394 1.00 97.25 105 LYS A O 1
ATOM 851 N N . VAL A 1 106 ? -10.509 -3.537 7.301 1.00 98.19 106 VAL A N 1
ATOM 852 C CA . VAL A 1 106 ? -9.083 -3.337 7.611 1.00 98.19 106 VAL A CA 1
ATOM 853 C C . VAL A 1 106 ? -8.590 -2.043 6.967 1.00 98.19 106 VAL A C 1
ATOM 855 O O . VAL A 1 106 ? -9.206 -1.526 6.035 1.00 98.19 106 VAL A O 1
ATOM 858 N N . ASN A 1 107 ? -7.439 -1.555 7.400 1.00 98.31 107 ASN A N 1
ATOM 859 C CA . ASN A 1 107 ? -6.646 -0.560 6.690 1.00 98.31 107 ASN A CA 1
ATOM 860 C C . ASN A 1 107 ? -5.462 -1.239 5.989 1.00 98.31 107 ASN A C 1
ATOM 862 O O . ASN A 1 107 ? -4.968 -2.266 6.453 1.00 98.31 107 ASN A O 1
ATOM 866 N N . LEU A 1 108 ? -4.990 -0.679 4.874 1.00 98.69 108 LEU A N 1
ATOM 867 C CA . LEU A 1 108 ? -3.816 -1.193 4.157 1.00 98.69 108 LEU A CA 1
ATOM 868 C C . LEU A 1 108 ? -2.688 -0.164 4.136 1.00 98.69 108 LEU A C 1
ATOM 870 O O . LEU A 1 108 ? -2.927 0.999 3.826 1.00 98.69 108 LEU A O 1
ATOM 874 N N . VAL A 1 109 ? -1.453 -0.605 4.372 1.00 98.62 109 VAL A N 1
ATOM 875 C CA . VAL A 1 109 ? -0.240 0.182 4.103 1.00 98.62 109 VAL A CA 1
ATOM 876 C C . VAL A 1 109 ? 0.662 -0.626 3.180 1.00 98.62 109 VAL A C 1
ATOM 878 O O . VAL A 1 109 ? 1.269 -1.600 3.607 1.00 98.62 109 VAL A O 1
ATOM 881 N N . GLY A 1 110 ? 0.753 -0.249 1.909 1.00 98.06 110 GLY A N 1
ATOM 882 C CA . GLY A 1 110 ? 1.626 -0.911 0.943 1.00 98.06 110 GLY A CA 1
ATOM 883 C C . GLY A 1 110 ? 2.921 -0.142 0.727 1.00 98.06 110 GLY A C 1
ATOM 884 O O . GLY A 1 110 ? 2.881 1.033 0.373 1.00 98.06 110 GLY A O 1
ATOM 885 N N . HIS A 1 111 ? 4.070 -0.796 0.890 1.00 97.56 111 HIS A N 1
ATOM 886 C CA . HIS A 1 111 ? 5.367 -0.224 0.516 1.00 97.56 111 HIS A CA 1
ATOM 887 C C . HIS A 1 111 ? 5.782 -0.703 -0.870 1.00 97.56 111 HIS A C 1
ATOM 889 O O . HIS A 1 111 ? 5.738 -1.901 -1.149 1.00 97.56 111 HIS A O 1
ATOM 895 N N . SER A 1 112 ? 6.219 0.215 -1.735 1.00 96.44 112 SER A N 1
ATOM 896 C CA . SER A 1 112 ? 6.770 -0.124 -3.051 1.00 96.44 112 SER A CA 1
ATOM 897 C C . SER A 1 112 ? 5.822 -1.034 -3.854 1.00 96.44 112 SER A C 1
ATOM 899 O O . SER A 1 112 ? 4.644 -0.718 -4.028 1.00 96.44 112 SER A O 1
ATOM 901 N N . LEU A 1 113 ? 6.290 -2.199 -4.312 1.00 97.25 113 LEU A N 1
ATOM 902 C CA . LEU A 1 113 ? 5.461 -3.224 -4.955 1.00 97.25 113 LEU A CA 1
ATOM 903 C C . LEU A 1 113 ? 4.227 -3.635 -4.131 1.00 97.25 113 LEU A C 1
ATOM 905 O O . LEU A 1 113 ? 3.178 -3.918 -4.711 1.00 97.25 113 LEU A O 1
ATOM 909 N N . GLY A 1 114 ? 4.325 -3.651 -2.802 1.00 97.81 114 GLY A N 1
ATOM 910 C CA . GLY A 1 114 ? 3.215 -3.967 -1.907 1.00 97.81 114 GLY A CA 1
ATOM 911 C C . GLY A 1 114 ? 2.020 -3.038 -2.104 1.00 97.81 114 GLY A C 1
ATOM 912 O O . GLY A 1 114 ? 0.873 -3.479 -2.036 1.00 97.81 114 GLY A O 1
ATOM 913 N N . GLY A 1 115 ? 2.266 -1.777 -2.471 1.00 98.00 115 GLY A N 1
ATOM 914 C CA . GLY A 1 115 ? 1.208 -0.845 -2.844 1.00 98.00 115 GLY A CA 1
ATOM 915 C C . GLY A 1 115 ? 0.531 -1.184 -4.171 1.00 98.00 115 GLY A C 1
ATOM 916 O O . GLY A 1 115 ? -0.682 -1.037 -4.287 1.00 98.00 115 GLY A O 1
ATOM 917 N N . ILE A 1 116 ? 1.260 -1.716 -5.159 1.00 98.31 116 ILE A N 1
ATOM 918 C CA . ILE A 1 116 ? 0.655 -2.202 -6.413 1.00 98.31 116 ILE A CA 1
ATOM 919 C C . ILE A 1 116 ? -0.181 -3.462 -6.160 1.00 98.31 116 ILE A C 1
ATOM 921 O O . ILE A 1 116 ? -1.281 -3.578 -6.701 1.00 98.31 116 ILE A O 1
ATOM 925 N N . ILE A 1 117 ? 0.291 -4.367 -5.296 1.00 98.50 117 ILE A N 1
ATOM 926 C CA . ILE A 1 117 ? -0.463 -5.555 -4.865 1.00 98.50 117 ILE A CA 1
ATOM 927 C C . ILE A 1 117 ? -1.776 -5.135 -4.189 1.00 98.50 117 ILE A C 1
ATOM 929 O O . ILE A 1 117 ? -2.850 -5.599 -4.581 1.00 98.50 117 ILE A O 1
ATOM 933 N N . ALA A 1 118 ? -1.702 -4.217 -3.219 1.00 98.31 118 ALA A N 1
ATOM 934 C CA . ALA A 1 118 ? -2.870 -3.668 -2.536 1.00 98.31 118 ALA A CA 1
ATOM 935 C C . ALA A 1 118 ? -3.831 -2.984 -3.517 1.00 98.31 118 ALA A C 1
ATOM 937 O O . ALA A 1 118 ? -5.029 -3.263 -3.513 1.00 98.31 118 ALA A O 1
ATOM 938 N N . ARG A 1 119 ? -3.309 -2.155 -4.424 1.00 97.56 119 ARG A N 1
ATOM 939 C CA . ARG A 1 119 ? -4.109 -1.461 -5.436 1.00 97.56 119 ARG A CA 1
ATOM 940 C C . ARG A 1 119 ? -4.834 -2.432 -6.372 1.00 97.56 119 ARG A C 1
ATOM 942 O O . ARG A 1 119 ? -6.011 -2.220 -6.660 1.00 97.56 119 ARG A O 1
ATOM 949 N N . TYR A 1 120 ? -4.179 -3.510 -6.809 1.00 98.06 120 TYR A N 1
ATOM 950 C CA . TYR A 1 120 ? -4.823 -4.541 -7.629 1.00 98.06 120 TYR A CA 1
ATOM 951 C C . TYR A 1 120 ? -5.946 -5.251 -6.871 1.00 98.06 120 TYR A C 1
ATOM 953 O O . TYR A 1 120 ? -7.046 -5.398 -7.403 1.00 98.06 120 TYR A O 1
ATOM 961 N N . TYR A 1 121 ? -5.715 -5.626 -5.610 1.00 98.25 121 TYR A N 1
ATOM 962 C CA . TYR A 1 121 ? -6.756 -6.207 -4.760 1.00 98.25 121 TYR A CA 1
ATOM 963 C C . TYR A 1 121 ? -7.977 -5.281 -4.632 1.00 98.25 121 TYR A C 1
ATOM 965 O O . TYR A 1 121 ? -9.118 -5.709 -4.831 1.00 98.25 121 TYR A O 1
ATOM 973 N N . LEU A 1 122 ? -7.743 -3.996 -4.367 1.00 97.50 122 LEU A N 1
ATOM 974 C CA . LEU A 1 122 ? -8.802 -3.004 -4.212 1.00 97.50 122 LEU A CA 1
ATOM 975 C C . LEU A 1 122 ? -9.617 -2.816 -5.491 1.00 97.50 122 LEU A C 1
ATOM 977 O O . LEU A 1 122 ? -10.844 -2.856 -5.436 1.00 97.50 122 LEU A O 1
ATOM 981 N N . GLN A 1 123 ? -8.947 -2.630 -6.628 1.00 95.94 123 GLN A N 1
ATOM 982 C CA . GLN A 1 123 ? -9.596 -2.283 -7.892 1.00 95.94 123 GLN A CA 1
ATOM 983 C C . GLN A 1 123 ? -10.205 -3.492 -8.611 1.00 95.94 123 GLN A C 1
ATOM 985 O O . GLN A 1 123 ? -11.311 -3.401 -9.134 1.00 95.94 123 GLN A O 1
ATOM 990 N N . LYS A 1 124 ? -9.500 -4.628 -8.642 1.00 96.19 124 LYS A N 1
ATOM 991 C CA . LYS A 1 124 ? -9.854 -5.767 -9.507 1.00 96.19 124 LYS A CA 1
ATOM 992 C C . LYS A 1 124 ? -10.504 -6.926 -8.766 1.00 96.19 124 LYS A C 1
ATOM 994 O O . LYS A 1 124 ? -11.274 -7.668 -9.364 1.00 96.19 124 LYS A O 1
ATOM 999 N N . LEU A 1 125 ? -10.236 -7.071 -7.468 1.00 96.75 125 LEU A N 1
ATOM 1000 C CA . LEU A 1 125 ? -10.747 -8.187 -6.662 1.00 96.75 125 LEU A CA 1
ATOM 1001 C C . LEU A 1 125 ? -11.855 -7.764 -5.685 1.00 96.75 125 LEU A C 1
ATOM 1003 O O . LEU A 1 125 ? -12.262 -8.544 -4.828 1.00 96.75 125 LEU A O 1
ATOM 1007 N N . GLY A 1 126 ? -12.358 -6.530 -5.803 1.00 95.69 126 GLY A N 1
ATOM 1008 C CA . GLY A 1 126 ? -13.435 -6.017 -4.954 1.00 95.69 126 GLY A CA 1
ATOM 1009 C C . GLY A 1 126 ? -13.004 -5.709 -3.518 1.00 95.69 126 GLY A C 1
ATOM 1010 O O . GLY A 1 126 ? -13.862 -5.585 -2.643 1.00 95.69 126 GLY A O 1
ATOM 1011 N N . GLY A 1 127 ? -11.697 -5.565 -3.272 1.00 97.19 127 GLY A N 1
ATOM 1012 C CA . GLY A 1 127 ? -11.147 -5.331 -1.940 1.00 97.19 127 GLY A CA 1
ATOM 1013 C C . GLY A 1 127 ? -11.655 -4.060 -1.261 1.00 97.19 127 GLY A C 1
ATOM 1014 O O . GLY A 1 127 ? -11.717 -4.015 -0.036 1.00 97.19 127 GLY A O 1
ATOM 1015 N N . TRP A 1 128 ? -12.110 -3.068 -2.035 1.00 95.81 128 TRP A N 1
ATOM 1016 C CA . TRP A 1 128 ? -12.722 -1.833 -1.524 1.00 95.81 128 TRP A CA 1
ATOM 1017 C C . TRP A 1 128 ? -13.911 -2.071 -0.577 1.00 95.81 128 TRP A C 1
ATOM 1019 O O . TRP A 1 128 ? -14.214 -1.218 0.248 1.00 95.81 128 TRP A O 1
ATOM 1029 N N . LYS A 1 129 ? -14.580 -3.231 -0.652 1.00 96.56 129 LYS A N 1
ATOM 1030 C CA . LYS A 1 129 ? -15.681 -3.590 0.261 1.00 96.56 129 LYS A CA 1
ATOM 1031 C C . LYS A 1 129 ? -15.206 -3.869 1.687 1.00 96.56 129 LYS A C 1
ATOM 1033 O O . LYS A 1 129 ? -15.966 -3.692 2.632 1.00 96.56 129 LYS A O 1
ATOM 1038 N N . TYR A 1 130 ? -13.965 -4.325 1.827 1.00 97.88 130 TYR A N 1
ATOM 1039 C CA . TYR A 1 130 ? -13.399 -4.848 3.071 1.00 97.88 130 TYR A CA 1
ATOM 1040 C C . TYR A 1 130 ? -12.264 -3.984 3.618 1.00 97.88 130 TYR A C 1
ATOM 1042 O O . TYR A 1 130 ? -11.724 -4.281 4.681 1.00 97.88 130 TYR A O 1
ATOM 1050 N N . VAL A 1 131 ? -11.883 -2.936 2.889 1.00 97.81 131 VAL A N 1
ATOM 1051 C CA . VAL A 1 131 ? -10.816 -2.016 3.269 1.00 97.81 131 VAL A CA 1
ATOM 1052 C C . VAL A 1 131 ? -11.418 -0.637 3.492 1.00 97.81 131 VAL A C 1
ATOM 1054 O O . VAL A 1 131 ? -12.120 -0.120 2.627 1.00 97.81 131 VAL A O 1
ATOM 1057 N N . HIS A 1 132 ? -11.149 -0.048 4.654 1.00 96.38 132 HIS A N 1
ATOM 1058 C CA . HIS A 1 132 ? -11.611 1.288 5.007 1.00 96.38 132 HIS A CA 1
ATOM 1059 C C . HIS A 1 132 ? -10.785 2.360 4.281 1.00 96.38 132 HIS A C 1
ATOM 1061 O O . HIS A 1 132 ? -11.340 3.187 3.555 1.00 96.38 132 HIS A O 1
ATOM 1067 N N . ARG A 1 133 ? -9.453 2.317 4.421 1.00 97.19 133 ARG A N 1
ATOM 1068 C CA . ARG A 1 133 ? -8.506 3.250 3.790 1.00 97.19 133 ARG A CA 1
ATOM 1069 C C . ARG A 1 133 ? -7.210 2.545 3.385 1.00 97.19 133 ARG A C 1
ATOM 1071 O O . ARG A 1 133 ? -6.834 1.527 3.968 1.00 97.19 133 ARG A O 1
ATOM 1078 N N . ALA A 1 134 ? -6.509 3.101 2.396 1.00 98.25 134 ALA A N 1
ATOM 1079 C CA . ALA A 1 134 ? -5.229 2.568 1.926 1.00 98.25 134 ALA A CA 1
ATOM 1080 C C . ALA A 1 134 ? -4.144 3.649 1.821 1.00 98.25 134 ALA A C 1
ATOM 1082 O O . ALA A 1 134 ? -4.371 4.710 1.242 1.00 98.25 134 ALA A O 1
ATOM 1083 N N . VAL A 1 135 ? -2.953 3.356 2.339 1.00 98.56 135 VAL A N 1
ATOM 1084 C CA . VAL A 1 135 ? -1.752 4.180 2.187 1.00 98.56 135 VAL A CA 1
ATOM 1085 C C . VAL A 1 135 ? -0.724 3.453 1.326 1.00 98.56 135 VAL A C 1
ATOM 1087 O O . VAL A 1 135 ? -0.518 2.247 1.457 1.00 98.56 135 VAL A O 1
ATOM 1090 N N . TYR A 1 136 ? -0.050 4.207 0.468 1.00 98.19 136 TYR A N 1
ATOM 1091 C CA . TYR A 1 136 ? 1.001 3.752 -0.424 1.00 98.19 136 TYR A CA 1
ATOM 1092 C C . TYR A 1 136 ? 2.294 4.506 -0.105 1.00 98.19 136 TYR A C 1
ATOM 1094 O O . TYR A 1 136 ? 2.343 5.724 -0.221 1.00 98.19 136 TYR A O 1
ATOM 1102 N N . LEU A 1 137 ? 3.344 3.798 0.308 1.00 97.00 137 LEU A N 1
ATOM 1103 C CA . LEU A 1 137 ? 4.658 4.367 0.618 1.00 97.00 137 LEU A CA 1
ATOM 1104 C C . LEU A 1 137 ? 5.608 4.097 -0.550 1.00 97.00 137 LEU A C 1
ATOM 1106 O O . LEU A 1 137 ? 5.950 2.940 -0.800 1.00 97.00 137 LEU A O 1
ATOM 1110 N N . GLY A 1 138 ? 5.995 5.140 -1.289 1.00 95.69 138 GLY A N 1
ATOM 1111 C CA . GLY A 1 138 ? 6.889 5.029 -2.450 1.00 95.69 138 GLY A CA 1
ATOM 1112 C C . GLY A 1 138 ? 6.433 4.009 -3.478 1.00 95.69 138 GLY A C 1
ATOM 1113 O O . GLY A 1 138 ? 7.227 3.220 -3.978 1.00 95.69 138 GLY A O 1
ATOM 1114 N N . THR A 1 139 ? 5.133 3.926 -3.729 1.00 97.81 139 THR A N 1
ATOM 1115 C CA . THR A 1 139 ? 4.593 2.935 -4.658 1.00 97.81 139 THR A CA 1
ATOM 1116 C C . THR A 1 139 ? 4.715 3.452 -6.091 1.00 97.81 139 THR A C 1
ATOM 1118 O O . THR A 1 139 ? 4.161 4.508 -6.380 1.00 97.81 139 THR A O 1
ATOM 1121 N N . PRO A 1 140 ? 5.371 2.732 -7.018 1.00 97.12 140 PRO A N 1
ATOM 1122 C CA . PRO A 1 140 ? 5.534 3.180 -8.403 1.00 97.12 140 PRO A CA 1
ATOM 1123 C C . PRO A 1 140 ? 4.243 2.973 -9.215 1.00 97.12 140 PRO A C 1
ATOM 1125 O O . PRO A 1 140 ? 4.149 2.062 -10.039 1.00 97.12 140 PRO A O 1
ATOM 1128 N N . HIS A 1 141 ? 3.216 3.799 -8.992 1.00 97.31 141 HIS A N 1
ATOM 1129 C CA . HIS A 1 141 ? 1.906 3.690 -9.651 1.00 97.31 141 HIS A CA 1
ATOM 1130 C C . HIS A 1 141 ? 1.965 3.784 -11.183 1.00 97.31 141 HIS A C 1
ATOM 1132 O O . HIS A 1 141 ? 1.086 3.241 -11.860 1.00 97.31 141 HIS A O 1
ATOM 1138 N N . LYS A 1 142 ? 2.991 4.441 -11.734 1.00 96.50 142 LYS A N 1
ATOM 1139 C CA . LYS A 1 142 ? 3.225 4.570 -13.186 1.00 96.50 142 LYS A CA 1
ATOM 1140 C C . LYS A 1 142 ? 4.385 3.690 -13.673 1.00 96.50 142 LYS A C 1
ATOM 1142 O O . LYS A 1 142 ? 4.757 3.744 -14.842 1.00 96.50 142 LYS A O 1
ATOM 1147 N N . GLY A 1 143 ? 4.912 2.839 -12.794 1.00 95.06 143 GLY A N 1
ATOM 1148 C CA . GLY A 1 143 ? 6.023 1.936 -13.072 1.00 95.06 143 GLY A CA 1
ATOM 1149 C C . GLY A 1 143 ? 7.378 2.592 -12.865 1.00 95.06 143 GLY A C 1
ATOM 1150 O O . GLY A 1 143 ? 7.490 3.785 -12.592 1.00 95.06 143 GLY A O 1
ATOM 1151 N N . VAL A 1 144 ? 8.433 1.799 -12.944 1.00 93.81 144 VAL A N 1
ATOM 1152 C CA . VAL A 1 144 ? 9.776 2.252 -12.590 1.00 93.81 144 VAL A CA 1
ATOM 1153 C C . VAL A 1 144 ? 10.806 1.654 -13.531 1.00 93.81 144 VAL A C 1
ATOM 1155 O O . VAL A 1 144 ? 10.818 0.448 -13.765 1.00 93.81 144 VAL A O 1
ATOM 1158 N N . TYR A 1 145 ? 11.691 2.489 -14.077 1.00 89.56 145 TYR A N 1
ATOM 1159 C CA . TYR A 1 145 ? 12.689 2.025 -15.044 1.00 89.56 145 TYR A CA 1
ATOM 1160 C C . TYR A 1 145 ? 13.671 1.026 -14.429 1.00 89.56 145 TYR A C 1
ATOM 1162 O O . TYR A 1 145 ? 14.044 0.061 -15.086 1.00 89.56 145 TYR A O 1
ATOM 1170 N N . TRP A 1 146 ? 14.008 1.172 -13.145 1.00 88.88 146 TRP A N 1
ATOM 1171 C CA . TRP A 1 146 ? 14.861 0.225 -12.422 1.00 88.88 146 TRP A CA 1
ATOM 1172 C C . TRP A 1 146 ? 14.293 -1.202 -12.347 1.00 88.88 146 TRP A C 1
ATOM 1174 O O . TRP A 1 146 ? 15.045 -2.146 -12.104 1.00 88.88 146 TRP A O 1
ATOM 1184 N N . ALA A 1 147 ? 13.005 -1.408 -12.649 1.00 89.88 147 ALA A N 1
ATOM 1185 C CA . ALA A 1 147 ? 12.427 -2.745 -12.750 1.00 89.88 147 ALA A CA 1
ATOM 1186 C C . ALA A 1 147 ? 13.069 -3.612 -13.856 1.00 89.88 147 ALA A C 1
ATOM 1188 O O . ALA A 1 147 ? 12.918 -4.835 -13.825 1.00 89.88 147 ALA A O 1
ATOM 1189 N N . VAL A 1 148 ? 13.852 -3.028 -14.778 1.00 88.69 148 VAL A N 1
ATOM 1190 C CA . VAL A 1 148 ? 14.669 -3.780 -15.752 1.00 88.69 148 VAL A CA 1
ATOM 1191 C C . VAL A 1 148 ? 15.662 -4.744 -15.089 1.00 88.69 148 VAL A C 1
ATOM 1193 O O . VAL A 1 148 ? 15.949 -5.807 -15.633 1.00 88.69 148 VAL A O 1
ATOM 1196 N N . PHE A 1 149 ? 16.135 -4.449 -13.875 1.00 88.19 149 PHE A N 1
ATOM 1197 C CA . PHE A 1 149 ? 16.999 -5.370 -13.124 1.00 88.19 149 PHE A CA 1
ATOM 1198 C C . PHE A 1 149 ? 16.222 -6.540 -12.500 1.00 88.19 149 PHE A C 1
ATOM 1200 O O . PHE A 1 149 ? 16.808 -7.532 -12.076 1.00 88.19 149 PHE A O 1
ATOM 1207 N N . GLY A 1 150 ? 14.889 -6.460 -12.489 1.00 89.12 150 GLY A N 1
ATOM 1208 C CA . GLY A 1 150 ? 13.978 -7.509 -12.043 1.00 89.12 150 GLY A CA 1
ATOM 1209 C C . GLY A 1 150 ? 13.390 -8.353 -13.175 1.00 89.12 150 GLY A C 1
ATOM 1210 O O . GLY A 1 150 ? 12.468 -9.119 -12.916 1.00 89.12 150 GLY A O 1
ATOM 1211 N N . LEU A 1 151 ? 13.875 -8.252 -14.421 1.00 93.25 151 LEU A N 1
ATOM 1212 C CA . LEU A 1 151 ? 13.273 -8.933 -15.583 1.00 93.25 151 LEU A CA 1
ATOM 1213 C C . LEU A 1 151 ? 13.179 -10.457 -15.457 1.00 93.25 151 LEU A C 1
ATOM 1215 O O . LEU A 1 151 ? 12.312 -11.057 -16.091 1.00 93.25 151 LEU A O 1
ATOM 1219 N N . ALA A 1 152 ? 14.030 -11.091 -14.646 1.00 93.25 152 ALA A N 1
ATOM 1220 C CA . ALA A 1 152 ? 13.953 -12.526 -14.373 1.00 93.25 152 ALA A CA 1
ATOM 1221 C C . ALA A 1 152 ? 12.663 -12.914 -13.621 1.00 93.25 152 ALA A C 1
ATOM 1223 O O . ALA A 1 152 ? 12.182 -14.043 -13.734 1.00 93.25 152 ALA A O 1
ATOM 1224 N N . THR A 1 153 ? 12.047 -11.974 -12.903 1.00 94.69 153 THR A N 1
ATOM 1225 C CA . THR A 1 153 ? 10.860 -12.205 -12.080 1.00 94.69 153 THR A CA 1
ATOM 1226 C C . THR A 1 153 ? 9.596 -11.657 -12.746 1.00 94.69 153 THR A C 1
ATOM 1228 O O . THR A 1 153 ? 9.640 -10.769 -13.600 1.00 94.69 153 THR A O 1
ATOM 1231 N N . LYS A 1 154 ? 8.429 -12.211 -12.391 1.00 94.81 154 LYS A N 1
ATOM 1232 C CA . LYS A 1 154 ? 7.150 -11.729 -12.943 1.00 94.81 154 LYS A CA 1
ATOM 1233 C C . LYS A 1 154 ? 6.821 -10.327 -12.433 1.00 94.81 154 LYS A C 1
ATOM 1235 O O . LYS A 1 154 ? 6.467 -9.476 -13.242 1.00 94.81 154 LYS A O 1
ATOM 1240 N N . ALA A 1 155 ? 7.003 -10.090 -11.134 1.00 94.50 155 ALA A N 1
ATOM 1241 C CA . ALA A 1 155 ? 6.772 -8.788 -10.524 1.00 94.50 155 ALA A CA 1
ATOM 1242 C C . ALA A 1 155 ? 7.646 -7.691 -11.143 1.00 94.50 155 ALA A C 1
ATOM 1244 O O . ALA A 1 155 ? 7.132 -6.619 -11.438 1.00 94.50 155 ALA A O 1
ATOM 1245 N N . GLY A 1 156 ? 8.933 -7.961 -11.406 1.00 94.88 156 GLY A N 1
ATOM 1246 C CA . GLY A 1 156 ? 9.812 -6.987 -12.058 1.00 94.88 156 GLY A CA 1
ATOM 1247 C C . GLY A 1 156 ? 9.293 -6.589 -13.440 1.00 94.88 156 GLY A C 1
ATOM 1248 O O . GLY A 1 156 ? 9.111 -5.408 -13.717 1.00 94.88 156 GLY A O 1
ATOM 1249 N N . ARG A 1 157 ? 8.920 -7.564 -14.280 1.00 96.50 157 ARG A N 1
ATOM 1250 C CA . ARG A 1 157 ? 8.302 -7.277 -15.590 1.00 96.50 157 ARG A CA 1
ATOM 1251 C C . ARG A 1 157 ? 6.988 -6.498 -15.469 1.00 96.50 157 ARG A C 1
ATOM 1253 O O . ARG A 1 157 ? 6.738 -5.596 -16.258 1.00 96.50 157 ARG A O 1
ATOM 1260 N N . GLN A 1 158 ? 6.166 -6.819 -14.472 1.00 97.06 158 GLN A N 1
ATOM 1261 C CA . GLN A 1 158 ? 4.898 -6.134 -14.203 1.00 97.06 158 GLN A CA 1
ATOM 1262 C C . GLN A 1 158 ? 5.077 -4.701 -13.666 1.00 97.06 158 GLN A C 1
ATOM 1264 O O . GLN A 1 158 ? 4.155 -3.900 -13.798 1.00 97.06 158 GLN A O 1
ATOM 1269 N N . LEU A 1 159 ? 6.239 -4.353 -13.105 1.00 96.31 159 LEU A N 1
ATOM 1270 C CA . LEU A 1 159 ? 6.556 -3.003 -12.620 1.00 96.31 159 LEU A CA 1
ATOM 1271 C C . LEU A 1 159 ? 7.187 -2.081 -13.671 1.00 96.31 159 LEU A C 1
ATOM 1273 O O . LEU A 1 159 ? 7.374 -0.893 -13.395 1.00 96.31 159 LEU A O 1
ATOM 1277 N N . LEU A 1 160 ? 7.522 -2.591 -14.858 1.00 96.19 160 LEU A N 1
ATOM 1278 C CA . LEU A 1 160 ? 8.015 -1.744 -15.941 1.00 96.19 160 LEU A CA 1
ATOM 1279 C C . LEU A 1 160 ? 6.965 -0.692 -16.328 1.00 96.19 160 LEU A C 1
ATOM 1281 O O . LEU A 1 160 ? 5.771 -1.009 -16.352 1.00 96.19 160 LEU A O 1
ATOM 1285 N N . PRO A 1 161 ? 7.380 0.539 -16.677 1.00 95.56 161 PRO A N 1
ATOM 1286 C CA . PRO A 1 161 ? 6.472 1.532 -17.234 1.00 95.56 161 PRO A CA 1
ATOM 1287 C C . PRO A 1 161 ? 5.694 0.961 -18.423 1.00 95.56 161 PRO A C 1
ATOM 1289 O O . PRO A 1 161 ? 6.249 0.234 -19.246 1.00 95.56 161 PRO A O 1
ATOM 1292 N N . ASN A 1 162 ? 4.407 1.300 -18.509 1.00 94.25 162 ASN A N 1
ATOM 1293 C CA . ASN A 1 162 ? 3.482 0.808 -19.537 1.00 94.25 162 ASN A CA 1
ATOM 1294 C C . ASN A 1 162 ? 3.299 -0.722 -19.583 1.00 94.25 162 ASN A C 1
ATOM 1296 O O . ASN A 1 162 ? 2.832 -1.239 -20.594 1.00 94.25 162 ASN A O 1
ATOM 1300 N N . SER A 1 163 ? 3.610 -1.467 -18.517 1.00 97.12 163 SER A N 1
ATOM 1301 C CA . SER A 1 163 ? 3.202 -2.874 -18.432 1.00 97.12 163 SER A CA 1
ATOM 1302 C C . SER A 1 163 ? 1.675 -3.011 -18.506 1.00 97.12 163 SER A C 1
ATOM 1304 O O . SER A 1 163 ? 0.948 -2.123 -18.050 1.00 97.12 163 SER A O 1
ATOM 1306 N N . ASP A 1 164 ? 1.178 -4.140 -19.022 1.00 97.62 164 ASP A N 1
ATOM 1307 C CA . ASP A 1 164 ? -0.268 -4.403 -19.118 1.00 97.62 164 ASP A CA 1
ATOM 1308 C C . ASP A 1 164 ? -0.967 -4.227 -17.765 1.00 97.62 164 ASP A C 1
ATOM 1310 O O . ASP A 1 164 ? -2.016 -3.595 -17.681 1.00 97.62 164 ASP A O 1
ATOM 1314 N N . LEU A 1 165 ? -0.332 -4.701 -16.687 1.00 97.62 165 LEU A N 1
ATOM 1315 C CA . LEU A 1 165 ? -0.830 -4.554 -15.321 1.00 97.62 165 LEU A CA 1
ATOM 1316 C C . LEU A 1 165 ? -1.029 -3.080 -14.940 1.00 97.62 165 LEU A 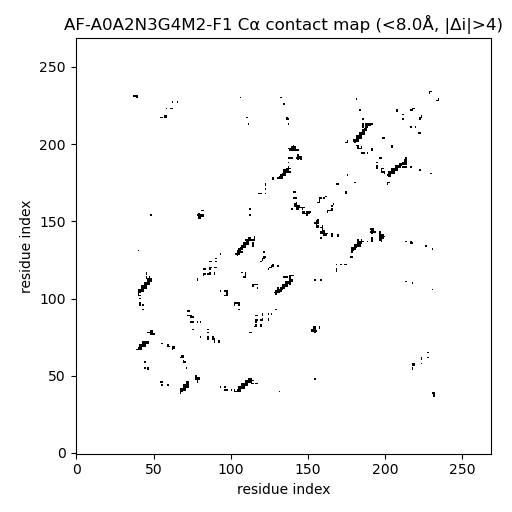C 1
ATOM 1318 O O . LEU A 1 165 ? -2.074 -2.704 -14.410 1.00 97.62 165 LEU A O 1
ATOM 1322 N N . LEU A 1 166 ? -0.021 -2.234 -15.163 1.00 97.31 166 LEU A N 1
ATOM 1323 C CA . LEU A 1 166 ? -0.093 -0.832 -14.758 1.00 97.31 166 LEU A CA 1
ATOM 1324 C C . LEU A 1 166 ? -1.027 -0.033 -15.662 1.00 97.31 166 LEU A C 1
ATOM 1326 O O . LEU A 1 166 ? -1.742 0.832 -15.160 1.00 97.31 166 LEU A O 1
ATOM 1330 N N . GLN A 1 167 ? -1.077 -0.345 -16.959 1.00 97.19 167 GLN A N 1
ATOM 1331 C CA . GLN A 1 167 ? -2.079 0.221 -17.860 1.00 97.19 167 GLN A CA 1
ATOM 1332 C C . GLN A 1 167 ? -3.494 -0.142 -17.395 1.00 97.19 167 GLN A C 1
ATOM 1334 O O . GLN A 1 167 ? -4.341 0.739 -17.281 1.00 97.19 167 GLN A O 1
ATOM 1339 N N . GLU A 1 168 ? -3.746 -1.403 -17.037 1.00 96.50 168 GLU A N 1
ATOM 1340 C CA . GLU A 1 168 ? -5.046 -1.864 -16.540 1.00 96.50 168 GLU A CA 1
ATOM 1341 C C . GLU A 1 168 ? -5.464 -1.158 -15.237 1.00 96.50 168 GLU A C 1
ATOM 1343 O O . GLU A 1 168 ? -6.633 -0.803 -15.058 1.00 96.50 168 GLU A O 1
ATOM 1348 N N . LEU A 1 169 ? -4.518 -0.938 -14.317 1.00 96.62 169 LEU A N 1
ATOM 1349 C CA . LEU A 1 169 ? -4.776 -0.230 -13.061 1.00 96.62 169 LEU A CA 1
ATOM 1350 C C . LEU A 1 169 ? -4.989 1.270 -13.273 1.00 96.62 169 LEU A C 1
ATOM 1352 O O . LEU A 1 169 ? -5.841 1.868 -12.610 1.00 96.62 169 LEU A O 1
ATOM 1356 N N . ASN A 1 170 ? -4.212 1.885 -14.166 1.00 96.19 170 ASN A N 1
ATOM 1357 C CA . ASN A 1 170 ? -4.280 3.314 -14.449 1.00 96.19 170 ASN A CA 1
ATOM 1358 C C . ASN A 1 170 ? -5.495 3.671 -15.311 1.00 96.19 170 ASN A C 1
ATOM 1360 O O . ASN A 1 170 ? -6.076 4.725 -15.091 1.00 96.19 170 ASN A O 1
ATOM 1364 N N . ASN A 1 171 ? -5.961 2.794 -16.192 1.00 94.81 171 ASN A N 1
ATOM 1365 C CA . ASN A 1 171 ? -7.134 3.062 -17.029 1.00 94.81 171 ASN A CA 1
ATOM 1366 C C . ASN A 1 171 ? -8.466 2.667 -16.369 1.00 94.81 171 ASN A C 1
ATOM 1368 O O . ASN A 1 171 ? -9.519 2.791 -16.986 1.00 94.81 171 ASN A O 1
ATOM 1372 N N . ASP A 1 172 ? -8.443 2.196 -15.121 1.00 92.19 172 ASP A N 1
ATOM 1373 C CA . ASP A 1 172 ? -9.645 1.810 -14.387 1.00 92.19 172 ASP A CA 1
ATOM 1374 C C . ASP A 1 172 ? -10.469 3.040 -13.955 1.00 92.19 172 ASP A C 1
ATOM 1376 O O . ASP A 1 172 ? -10.008 3.802 -13.100 1.00 92.19 172 ASP A O 1
ATOM 1380 N N . PRO A 1 173 ? -11.698 3.239 -14.466 1.00 83.44 173 PRO A N 1
ATOM 1381 C CA . PRO A 1 173 ? -12.525 4.394 -14.112 1.00 83.44 173 PRO A CA 1
ATOM 1382 C C . PRO A 1 173 ? -13.096 4.317 -12.687 1.00 83.44 173 PRO A C 1
ATOM 1384 O O . PRO A 1 173 ? -13.596 5.311 -12.167 1.00 83.44 173 PRO A O 1
ATOM 1387 N N . SER A 1 174 ? -13.049 3.145 -12.046 1.00 84.44 174 SER A N 1
ATOM 1388 C CA . SER A 1 174 ? -13.533 2.937 -10.678 1.00 84.44 174 SER A CA 1
ATOM 1389 C C . SER A 1 174 ? -12.460 3.176 -9.607 1.00 84.44 174 SER A C 1
ATOM 1391 O O . SER A 1 174 ? -12.769 3.144 -8.411 1.00 84.44 174 SER A O 1
ATOM 1393 N N . ARG A 1 175 ? -11.206 3.444 -10.009 1.00 85.94 175 ARG A N 1
ATOM 1394 C CA . ARG A 1 175 ? -10.078 3.684 -9.093 1.00 85.94 175 ARG A CA 1
ATOM 1395 C C . ARG A 1 175 ? -10.396 4.802 -8.092 1.00 85.94 175 ARG A C 1
ATOM 1397 O O . ARG A 1 175 ? -10.897 5.854 -8.470 1.00 85.94 175 ARG A O 1
ATOM 1404 N N . CYS A 1 176 ? -10.130 4.548 -6.811 1.00 81.56 176 CYS A N 1
ATOM 1405 C CA . CYS A 1 176 ? -10.437 5.431 -5.676 1.00 81.56 176 CYS A CA 1
ATOM 1406 C C . CYS A 1 176 ? -11.915 5.868 -5.510 1.00 81.56 176 CYS A C 1
ATOM 1408 O O . CYS A 1 176 ? -12.222 6.595 -4.572 1.00 81.56 176 CYS A O 1
ATOM 1410 N N . LYS A 1 177 ? -12.868 5.421 -6.346 1.00 86.88 177 LYS A N 1
ATOM 1411 C CA . LYS A 1 177 ? -14.271 5.874 -6.258 1.00 86.88 177 LYS A CA 1
ATOM 1412 C C . LYS A 1 177 ? -14.948 5.466 -4.947 1.00 86.88 177 LYS A C 1
ATOM 1414 O O . LYS A 1 177 ? -15.751 6.213 -4.404 1.00 86.88 177 LYS A O 1
ATOM 1419 N N . ASN A 1 178 ? -14.619 4.272 -4.458 1.00 89.38 178 ASN A N 1
ATOM 1420 C CA . ASN A 1 178 ? -15.244 3.671 -3.276 1.00 89.38 178 ASN A CA 1
ATOM 1421 C C . ASN A 1 178 ? -14.294 3.590 -2.072 1.00 89.38 178 ASN A C 1
ATOM 1423 O O . ASN A 1 178 ? -14.639 2.973 -1.069 1.00 89.38 178 ASN A O 1
ATOM 1427 N N . ILE A 1 179 ? -13.079 4.130 -2.188 1.00 92.75 179 ILE A N 1
ATOM 1428 C CA . ILE A 1 179 ? -12.051 4.018 -1.154 1.00 92.75 179 ILE A CA 1
ATOM 1429 C C . ILE A 1 179 ? -11.129 5.231 -1.175 1.00 92.75 179 ILE A C 1
ATOM 1431 O O . ILE A 1 179 ? -10.664 5.651 -2.233 1.00 92.75 179 ILE A O 1
ATOM 1435 N N . LYS A 1 180 ? -10.814 5.754 0.011 1.00 94.25 180 LYS A N 1
ATOM 1436 C CA . LYS A 1 180 ? -9.834 6.829 0.160 1.00 94.25 180 LYS A CA 1
ATOM 1437 C C . LYS A 1 180 ? -8.424 6.256 0.134 1.00 94.25 180 LYS A C 1
ATOM 1439 O O . LYS A 1 180 ? -8.117 5.271 0.813 1.00 94.25 180 LYS A O 1
ATOM 1444 N N . CYS A 1 181 ? -7.555 6.905 -0.630 1.00 96.25 181 CYS A N 1
ATOM 1445 C CA . CYS A 1 181 ? -6.162 6.511 -0.775 1.00 96.25 181 CYS A CA 1
ATOM 1446 C C . CYS A 1 181 ? -5.217 7.683 -0.512 1.00 96.25 181 CYS A C 1
ATOM 1448 O O . CYS A 1 181 ? -5.495 8.799 -0.945 1.00 96.25 181 CYS A O 1
ATOM 1450 N N . LEU A 1 182 ? -4.085 7.405 0.131 1.00 97.31 182 LEU A N 1
ATOM 1451 C CA . LEU A 1 182 ? -2.980 8.343 0.312 1.00 97.31 182 LEU A CA 1
ATOM 1452 C C . LEU A 1 182 ? -1.706 7.751 -0.291 1.00 97.31 182 LEU A C 1
ATOM 1454 O O . LEU A 1 182 ? -1.279 6.675 0.110 1.00 97.31 182 LEU A O 1
ATOM 1458 N N . SER A 1 183 ? -1.073 8.460 -1.219 1.00 97.56 183 SER A N 1
ATOM 1459 C CA . SER A 1 183 ? 0.288 8.177 -1.665 1.00 97.56 183 SER A CA 1
ATOM 1460 C C . SER A 1 183 ? 1.275 9.097 -0.954 1.00 97.56 183 SER A C 1
ATOM 1462 O O . SER A 1 183 ? 1.136 10.322 -0.969 1.00 97.56 183 SER A O 1
ATOM 1464 N N . VAL A 1 184 ? 2.277 8.50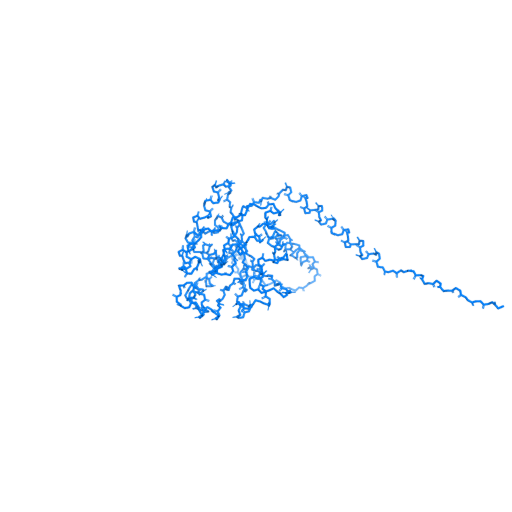2 -0.318 1.00 96.19 184 VAL A N 1
ATOM 1465 C CA . VAL A 1 184 ? 3.407 9.192 0.298 1.00 96.19 184 VAL A CA 1
ATOM 1466 C C . VAL A 1 184 ? 4.634 8.952 -0.568 1.00 96.19 184 VAL A C 1
ATOM 1468 O O . VAL A 1 184 ? 5.056 7.816 -0.785 1.00 96.19 184 VAL A O 1
ATOM 1471 N N . ILE A 1 185 ? 5.202 10.044 -1.061 1.00 95.25 185 ILE A N 1
ATOM 1472 C CA . ILE A 1 185 ? 6.278 10.069 -2.050 1.00 95.25 185 ILE A CA 1
ATOM 1473 C C . ILE A 1 185 ? 7.498 10.720 -1.404 1.00 95.25 185 ILE A C 1
ATOM 1475 O O . ILE A 1 185 ? 7.348 11.649 -0.611 1.00 95.25 185 ILE A O 1
ATOM 1479 N N . SER A 1 186 ? 8.705 10.283 -1.754 1.00 93.00 186 SER A N 1
ATOM 1480 C CA . SER A 1 186 ? 9.936 10.992 -1.398 1.00 93.00 186 SER A CA 1
ATOM 1481 C C . SER A 1 186 ? 10.597 11.576 -2.640 1.00 93.00 186 SER A C 1
ATOM 1483 O O . SER A 1 186 ? 10.730 10.901 -3.658 1.00 93.00 186 SER A O 1
ATOM 1485 N N . ASN A 1 187 ? 11.068 12.821 -2.542 1.00 89.62 187 ASN A N 1
ATOM 1486 C CA . ASN A 1 187 ? 11.903 13.430 -3.583 1.00 89.62 187 ASN A CA 1
ATOM 1487 C C . ASN A 1 187 ? 13.314 12.822 -3.646 1.00 89.62 187 ASN A C 1
ATOM 1489 O O . ASN A 1 187 ? 14.025 13.030 -4.624 1.00 89.62 187 ASN A O 1
ATOM 1493 N N . PHE A 1 188 ? 13.705 12.075 -2.612 1.00 90.69 188 PHE A N 1
ATOM 1494 C CA . PHE A 1 188 ? 14.986 11.380 -2.511 1.00 90.69 188 PHE A CA 1
ATOM 1495 C C . PHE A 1 188 ? 14.851 9.872 -2.756 1.00 90.69 188 PHE A C 1
ATOM 1497 O O . PHE A 1 188 ? 15.780 9.131 -2.456 1.00 90.69 188 PHE A O 1
ATOM 1504 N N . ASP A 1 189 ? 13.706 9.414 -3.276 1.00 92.38 189 ASP A N 1
ATOM 1505 C CA . ASP A 1 189 ? 13.502 8.013 -3.643 1.00 92.38 189 ASP A CA 1
ATOM 1506 C C . ASP A 1 189 ? 14.441 7.626 -4.799 1.00 92.38 189 ASP A C 1
ATOM 1508 O O . ASP A 1 189 ? 14.271 8.050 -5.943 1.00 92.38 189 ASP A O 1
ATOM 1512 N N . GLU A 1 190 ? 15.462 6.831 -4.484 1.00 91.50 190 GLU A N 1
ATOM 1513 C CA . GLU A 1 190 ? 16.471 6.353 -5.428 1.00 91.50 190 GLU A CA 1
ATOM 1514 C C . GLU A 1 190 ? 15.971 5.209 -6.317 1.00 91.50 190 GLU A C 1
ATOM 1516 O O . GLU A 1 190 ? 16.561 4.936 -7.364 1.00 91.50 190 GLU A O 1
ATOM 1521 N N . MET A 1 191 ? 14.879 4.549 -5.917 1.00 91.56 191 MET A N 1
ATOM 1522 C CA . MET A 1 191 ? 14.313 3.413 -6.634 1.00 91.56 191 MET A CA 1
ATOM 1523 C C . MET A 1 191 ? 13.182 3.861 -7.548 1.00 91.56 191 MET A C 1
ATOM 1525 O O . MET A 1 191 ? 13.175 3.488 -8.708 1.00 91.56 191 MET A O 1
ATOM 1529 N N . VAL A 1 192 ? 12.231 4.670 -7.087 1.00 91.25 192 VAL A N 1
ATOM 1530 C CA . VAL A 1 192 ? 11.102 5.163 -7.889 1.00 91.25 192 VAL A CA 1
ATOM 1531 C C . VAL A 1 192 ? 11.501 6.451 -8.599 1.00 91.25 192 VAL A C 1
ATOM 1533 O O . VAL A 1 192 ? 11.143 7.557 -8.207 1.00 91.25 192 VAL A O 1
ATOM 1536 N N . VAL A 1 193 ? 12.250 6.285 -9.689 1.00 86.38 193 VAL A N 1
ATOM 1537 C CA . VAL A 1 193 ? 12.682 7.381 -10.564 1.00 86.38 193 VAL A CA 1
ATOM 1538 C C . VAL A 1 193 ? 12.020 7.235 -11.941 1.00 86.38 193 VAL A C 1
ATOM 1540 O O . VAL A 1 193 ? 12.166 6.181 -12.572 1.00 86.38 193 VAL A O 1
ATOM 1543 N N . PRO A 1 194 ? 11.318 8.268 -12.447 1.00 86.94 194 PRO A N 1
ATOM 1544 C CA . PRO A 1 194 ? 11.050 9.568 -11.812 1.00 86.94 194 PRO A CA 1
ATOM 1545 C C . PRO A 1 194 ? 10.072 9.484 -10.620 1.00 86.94 194 PRO A C 1
ATOM 1547 O O . PRO A 1 194 ? 9.133 8.689 -10.637 1.00 86.94 194 PRO A O 1
ATOM 1550 N N . HIS A 1 195 ? 10.247 10.359 -9.616 1.00 86.06 195 HIS A N 1
ATOM 1551 C CA . HIS A 1 195 ? 9.434 10.383 -8.382 1.00 86.06 195 HIS A CA 1
ATOM 1552 C C . HIS A 1 195 ? 7.938 10.612 -8.648 1.00 86.06 195 HIS A C 1
ATOM 1554 O O . HIS A 1 195 ? 7.084 10.163 -7.885 1.00 86.06 195 HIS A O 1
ATOM 1560 N N . ASN A 1 196 ? 7.596 11.265 -9.765 1.00 90.44 196 ASN A N 1
ATOM 1561 C CA . ASN A 1 196 ? 6.213 11.464 -10.196 1.00 90.44 196 ASN A CA 1
ATOM 1562 C C . ASN A 1 196 ? 5.488 10.146 -10.538 1.00 90.44 196 ASN A C 1
ATOM 1564 O O . ASN A 1 196 ? 4.258 10.133 -10.615 1.00 90.44 196 ASN A O 1
ATOM 1568 N N . SER A 1 197 ? 6.217 9.033 -10.685 1.00 94.56 197 SER A N 1
ATOM 1569 C CA . SER A 1 197 ? 5.627 7.697 -10.762 1.00 94.56 197 SER A CA 1
ATOM 1570 C C . SER A 1 197 ? 4.906 7.306 -9.470 1.00 94.56 197 SER A C 1
ATOM 1572 O O . SER A 1 197 ? 3.946 6.538 -9.511 1.00 94.56 197 SER A O 1
ATOM 1574 N N . GLY A 1 198 ? 5.307 7.896 -8.341 1.00 94.94 198 GLY A N 1
ATOM 1575 C CA . GLY A 1 198 ? 4.630 7.768 -7.056 1.00 94.94 198 GLY A CA 1
ATOM 1576 C C . GLY A 1 198 ? 3.285 8.489 -6.965 1.00 94.94 198 GLY A C 1
ATOM 1577 O O . GLY A 1 198 ? 2.541 8.252 -6.017 1.00 94.94 198 GLY A O 1
ATOM 1578 N N . ILE A 1 199 ? 2.942 9.363 -7.918 1.00 95.56 199 ILE A N 1
ATOM 1579 C CA . ILE A 1 199 ? 1.685 10.119 -7.872 1.00 95.56 199 ILE A CA 1
ATOM 1580 C C . ILE A 1 199 ? 0.512 9.197 -8.205 1.00 95.56 199 ILE A C 1
ATOM 1582 O O . ILE A 1 199 ? 0.455 8.603 -9.286 1.00 95.56 199 ILE A O 1
ATOM 1586 N N . LEU A 1 200 ? -0.445 9.126 -7.281 1.00 95.25 200 LEU A N 1
ATOM 1587 C CA . LEU A 1 200 ? -1.738 8.489 -7.479 1.00 95.25 200 LEU A CA 1
ATOM 1588 C C . LEU A 1 200 ? -2.772 9.551 -7.854 1.00 95.25 200 LEU A C 1
ATOM 1590 O O . LEU A 1 200 ? -3.276 10.255 -6.983 1.00 95.25 200 LEU A O 1
ATOM 1594 N N . ASP A 1 201 ? -3.121 9.640 -9.136 1.00 91.06 201 ASP A N 1
ATOM 1595 C CA . ASP A 1 201 ? -3.978 10.721 -9.654 1.00 91.06 201 ASP A CA 1
ATOM 1596 C C . ASP A 1 201 ? -5.384 10.772 -9.011 1.00 91.06 201 ASP A C 1
ATOM 1598 O O . ASP A 1 201 ? -6.044 11.801 -9.065 1.00 91.06 201 ASP A O 1
ATOM 1602 N N . CYS A 1 202 ? -5.863 9.668 -8.423 1.00 89.38 202 CYS A N 1
ATOM 1603 C CA . CYS A 1 202 ? -7.199 9.570 -7.822 1.00 89.38 202 CYS A CA 1
ATOM 1604 C C . CYS A 1 202 ? -7.235 9.707 -6.292 1.00 89.38 202 CYS A C 1
ATOM 1606 O O . CYS A 1 202 ? -8.309 9.586 -5.707 1.00 89.38 202 CYS A O 1
ATOM 1608 N N . GLY A 1 203 ? -6.084 9.892 -5.642 1.00 91.38 203 GLY A N 1
ATOM 1609 C CA . GLY A 1 203 ? -5.977 9.939 -4.184 1.00 91.38 203 GLY A CA 1
ATOM 1610 C C . GLY A 1 203 ? -5.226 11.164 -3.675 1.00 91.38 203 GLY A C 1
ATOM 1611 O O . GLY A 1 203 ? -4.728 11.988 -4.442 1.00 91.38 203 GLY A O 1
ATOM 1612 N N . TYR A 1 204 ? -5.103 11.255 -2.355 1.00 93.75 204 TYR A N 1
ATOM 1613 C CA . TYR A 1 204 ? -4.240 12.233 -1.706 1.00 93.75 204 TYR A CA 1
ATOM 1614 C C . TYR A 1 204 ? -2.781 11.927 -2.022 1.00 93.75 204 TYR A C 1
ATOM 1616 O O . TYR A 1 204 ? -2.374 10.768 -2.028 1.00 93.75 204 TYR A O 1
ATOM 1624 N N . ASN A 1 205 ? -1.972 12.961 -2.236 1.00 94.56 205 ASN A N 1
ATOM 1625 C CA . ASN A 1 205 ? -0.537 12.814 -2.453 1.00 94.56 205 ASN A CA 1
ATOM 1626 C C . ASN A 1 205 ? 0.215 13.720 -1.474 1.00 94.56 205 ASN A C 1
ATOM 1628 O O . ASN A 1 205 ? -0.058 14.918 -1.385 1.00 94.56 205 ASN A O 1
ATOM 1632 N N . LYS A 1 206 ? 1.164 13.157 -0.725 1.00 94.12 206 LYS A N 1
ATOM 1633 C CA . LYS A 1 206 ? 2.049 13.898 0.178 1.00 94.12 206 LYS A CA 1
ATOM 1634 C C . LYS A 1 206 ? 3.499 13.623 -0.186 1.00 94.12 206 LYS A C 1
ATOM 1636 O O . LYS A 1 206 ? 3.900 12.473 -0.327 1.00 94.12 206 LYS A O 1
ATOM 1641 N N . ILE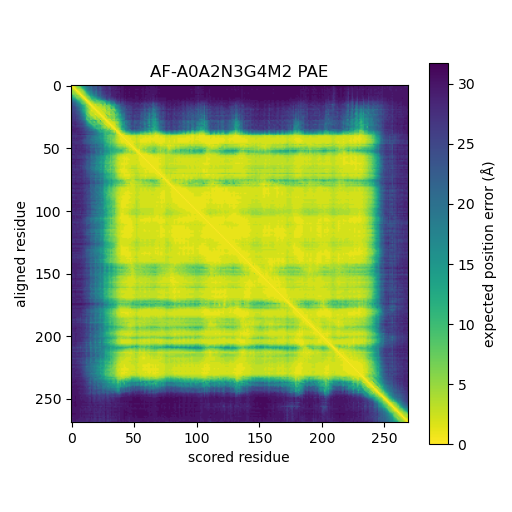 A 1 207 ? 4.287 14.687 -0.305 1.00 91.75 207 ILE A N 1
ATOM 1642 C CA . ILE A 1 207 ? 5.709 14.597 -0.638 1.00 91.75 207 ILE A CA 1
ATOM 1643 C C . ILE A 1 207 ? 6.534 14.867 0.620 1.00 91.75 207 ILE A C 1
ATOM 1645 O O . ILE A 1 207 ? 6.416 15.917 1.258 1.00 91.75 207 ILE A O 1
ATOM 1649 N N . VAL A 1 208 ? 7.372 13.906 0.989 1.00 86.62 208 VAL A N 1
ATOM 1650 C CA . VAL A 1 208 ? 8.351 14.029 2.062 1.00 86.62 208 VAL A CA 1
ATOM 1651 C C . VAL A 1 208 ? 9.567 14.786 1.525 1.00 86.62 208 VAL A C 1
ATOM 1653 O O . VAL A 1 208 ? 10.382 14.244 0.783 1.00 86.62 208 VAL A O 1
ATOM 1656 N N . ASN A 1 209 ? 9.703 16.048 1.933 1.00 77.75 209 ASN A N 1
ATOM 1657 C CA . ASN A 1 209 ? 10.881 16.881 1.668 1.00 77.75 209 ASN A CA 1
ATOM 1658 C C . ASN A 1 209 ? 11.929 16.725 2.785 1.00 77.75 209 ASN A C 1
ATOM 1660 O O . ASN A 1 209 ? 12.226 17.669 3.510 1.00 77.75 209 ASN A O 1
ATOM 1664 N N . TRP A 1 210 ? 12.439 15.508 2.961 1.00 77.94 210 TRP A N 1
ATOM 1665 C CA . TRP A 1 210 ? 13.548 15.160 3.861 1.00 77.94 210 TRP A CA 1
ATOM 1666 C C . TRP A 1 210 ? 14.392 14.082 3.162 1.00 77.94 210 TRP A C 1
ATOM 1668 O O . TRP A 1 210 ? 13.791 13.319 2.402 1.00 77.94 210 TRP A O 1
ATOM 1678 N N . PRO A 1 211 ? 15.724 13.990 3.368 1.00 84.94 211 PRO A N 1
ATOM 1679 C CA . PRO A 1 211 ? 16.599 13.021 2.692 1.00 84.94 211 PRO A CA 1
ATOM 1680 C C . PRO A 1 211 ? 16.318 11.573 3.126 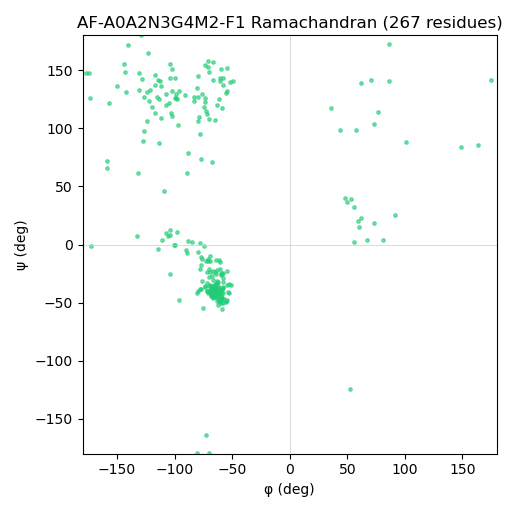1.00 84.94 211 PRO A C 1
ATOM 1682 O O . PRO A 1 211 ? 17.084 10.949 3.855 1.00 84.94 211 PRO A O 1
ATOM 1685 N N . ILE A 1 212 ? 15.177 11.045 2.693 1.00 87.69 212 ILE A N 1
ATOM 1686 C CA . ILE A 1 212 ? 14.681 9.706 2.980 1.00 87.69 212 ILE A CA 1
ATOM 1687 C C . ILE A 1 212 ? 14.603 8.956 1.659 1.00 87.69 212 ILE A C 1
ATOM 1689 O O . ILE A 1 212 ? 13.785 9.295 0.807 1.00 87.69 212 ILE A O 1
ATOM 1693 N N . GLY A 1 213 ? 15.444 7.939 1.504 1.00 90.88 213 GLY A N 1
ATOM 1694 C CA . GLY A 1 213 ? 15.404 7.047 0.347 1.00 90.88 213 GLY A CA 1
ATOM 1695 C C . GLY A 1 213 ? 14.180 6.129 0.334 1.00 90.88 213 GLY A C 1
ATOM 1696 O O . GLY A 1 213 ? 13.361 6.123 1.258 1.00 90.88 213 GLY A O 1
ATOM 1697 N N . HIS A 1 214 ? 14.092 5.289 -0.689 1.00 92.88 214 HIS A N 1
ATOM 1698 C CA . HIS A 1 214 ? 12.998 4.351 -0.919 1.00 92.88 214 HIS A CA 1
ATOM 1699 C C . HIS A 1 214 ? 12.736 3.431 0.282 1.00 92.88 214 HIS A C 1
ATOM 1701 O O . HIS A 1 214 ? 11.608 3.252 0.750 1.00 92.88 214 HIS A O 1
ATOM 1707 N N . TRP A 1 215 ? 13.815 2.857 0.806 1.00 90.56 215 TRP A N 1
ATOM 1708 C CA . TRP A 1 215 ? 13.797 1.979 1.974 1.00 90.56 215 TRP A CA 1
ATOM 1709 C C . TRP A 1 215 ? 13.681 2.767 3.281 1.00 90.56 215 TRP A C 1
ATOM 1711 O O . TRP A 1 215 ? 13.234 2.245 4.293 1.00 90.56 215 TRP A O 1
ATOM 1721 N N . GLY A 1 216 ? 14.033 4.053 3.261 1.00 90.44 216 GLY A N 1
ATOM 1722 C CA . GLY A 1 216 ? 13.936 4.944 4.411 1.00 90.44 216 GLY A CA 1
ATOM 1723 C C . GLY A 1 216 ? 12.497 5.325 4.775 1.00 90.44 216 GLY A C 1
ATOM 1724 O O . GLY A 1 216 ? 12.236 5.696 5.917 1.00 90.44 216 GLY A O 1
ATOM 1725 N N . MET A 1 217 ? 11.549 5.261 3.831 1.00 90.12 217 MET A N 1
ATOM 1726 C CA . MET A 1 217 ? 10.189 5.777 4.049 1.00 90.12 217 MET A CA 1
ATOM 1727 C C . MET A 1 217 ? 9.436 5.064 5.169 1.00 90.12 217 MET A C 1
ATOM 1729 O O . MET A 1 217 ? 8.678 5.714 5.887 1.00 90.12 217 MET A O 1
ATOM 1733 N N . VAL A 1 218 ? 9.684 3.770 5.375 1.00 92.69 218 VAL A N 1
ATOM 1734 C CA . VAL A 1 218 ? 9.086 3.016 6.489 1.00 92.69 218 VAL A CA 1
ATOM 1735 C C . VAL A 1 218 ? 9.633 3.447 7.858 1.00 92.69 218 VAL A C 1
ATOM 1737 O O . VAL A 1 218 ? 9.020 3.156 8.877 1.00 92.69 218 VAL A O 1
ATOM 1740 N N . PHE A 1 219 ? 10.744 4.190 7.892 1.00 91.88 219 PHE A N 1
ATOM 1741 C CA . PHE A 1 219 ? 11.346 4.762 9.101 1.00 91.88 219 PHE A CA 1
ATOM 1742 C C . PHE A 1 219 ? 11.001 6.243 9.308 1.00 91.88 219 PHE A C 1
ATOM 1744 O O . PHE A 1 219 ? 11.444 6.869 10.270 1.00 91.88 219 PHE A O 1
ATOM 1751 N N . SER A 1 220 ? 10.221 6.842 8.407 1.00 91.50 220 SER A N 1
ATOM 1752 C CA . SER A 1 220 ? 9.897 8.262 8.480 1.00 91.50 220 SER A CA 1
ATOM 1753 C C . SER A 1 220 ? 8.800 8.531 9.507 1.00 91.50 220 SER A C 1
ATOM 1755 O O . SER A 1 220 ? 7.628 8.266 9.249 1.00 91.50 220 SER A O 1
ATOM 1757 N N . ASN A 1 221 ? 9.149 9.172 10.627 1.00 91.19 221 ASN A N 1
ATOM 1758 C CA . ASN A 1 221 ? 8.163 9.663 11.603 1.00 91.19 221 ASN A CA 1
ATOM 1759 C C . ASN A 1 221 ? 7.112 10.580 10.964 1.00 91.19 221 ASN A C 1
ATOM 1761 O O . ASN A 1 221 ? 5.944 10.541 11.337 1.00 91.19 221 ASN A O 1
ATOM 1765 N N . LYS A 1 222 ? 7.509 11.374 9.963 1.00 91.31 222 LYS A N 1
ATOM 1766 C CA . LYS A 1 222 ? 6.591 12.252 9.232 1.00 91.31 222 LYS A CA 1
ATOM 1767 C C . LYS A 1 222 ? 5.594 11.457 8.386 1.00 91.31 222 LYS A C 1
ATOM 1769 O O . LYS A 1 222 ? 4.411 11.780 8.391 1.00 91.31 222 LYS A O 1
ATOM 1774 N N . ALA A 1 223 ? 6.053 10.413 7.690 1.00 92.56 223 ALA A N 1
ATOM 1775 C CA . ALA A 1 223 ? 5.157 9.528 6.947 1.00 92.56 223 ALA A CA 1
ATOM 1776 C C . ALA A 1 223 ? 4.219 8.762 7.891 1.00 92.56 223 ALA A C 1
ATOM 1778 O O . ALA A 1 223 ? 3.032 8.658 7.604 1.00 92.56 223 ALA A O 1
ATOM 1779 N N . ILE A 1 224 ? 4.730 8.287 9.032 1.00 94.25 224 ILE A N 1
ATOM 1780 C CA . ILE A 1 224 ? 3.940 7.608 10.068 1.00 94.25 224 ILE A CA 1
ATOM 1781 C C . ILE A 1 224 ? 2.849 8.528 10.616 1.00 94.25 224 ILE A C 1
ATOM 1783 O O . ILE A 1 224 ? 1.692 8.126 10.648 1.00 94.25 224 ILE A O 1
ATOM 1787 N N . ALA A 1 225 ? 3.180 9.772 10.967 1.00 92.31 225 ALA A N 1
ATOM 1788 C CA . ALA A 1 225 ? 2.192 10.740 11.437 1.00 92.31 225 ALA A CA 1
ATOM 1789 C C . ALA A 1 225 ? 1.080 10.968 10.399 1.00 92.31 225 ALA A C 1
ATOM 1791 O O . ALA A 1 225 ? -0.096 10.969 10.744 1.00 92.31 225 ALA A O 1
ATOM 1792 N N . TRP A 1 226 ? 1.427 11.074 9.111 1.00 94.19 226 TRP A N 1
ATOM 1793 C CA . TRP A 1 226 ? 0.423 11.167 8.049 1.00 94.19 226 TRP A CA 1
ATOM 1794 C C . TRP A 1 226 ? -0.415 9.901 7.883 1.00 94.19 226 TRP A C 1
ATOM 1796 O O . TRP A 1 226 ? -1.596 10.022 7.579 1.00 94.19 226 TRP A O 1
ATOM 1806 N N . ILE A 1 227 ? 0.160 8.710 8.075 1.00 95.38 227 ILE A N 1
ATOM 1807 C CA . ILE A 1 227 ? -0.598 7.451 8.073 1.00 95.38 227 ILE A CA 1
ATOM 1808 C C . ILE A 1 227 ? -1.644 7.466 9.190 1.00 95.38 227 ILE A C 1
ATOM 1810 O O . ILE A 1 227 ? -2.809 7.184 8.923 1.00 95.38 227 ILE A O 1
ATOM 1814 N N . VAL A 1 228 ? -1.234 7.820 10.411 1.00 94.19 228 VAL A N 1
ATOM 1815 C CA . VAL A 1 228 ? -2.118 7.903 11.583 1.00 94.19 228 VAL A CA 1
ATOM 1816 C C . VAL A 1 228 ? -3.240 8.899 11.323 1.00 94.19 228 VAL A C 1
ATOM 1818 O O . VAL A 1 228 ? -4.405 8.519 11.334 1.00 94.19 228 VAL A O 1
ATOM 1821 N N . ASP A 1 229 ? -2.892 10.138 10.969 1.00 91.75 229 ASP A N 1
ATOM 1822 C CA . ASP A 1 229 ? -3.861 11.197 10.678 1.00 91.75 229 ASP A CA 1
ATOM 1823 C C . ASP A 1 229 ? -4.827 10.799 9.546 1.00 91.75 229 ASP A C 1
ATOM 1825 O O . ASP A 1 229 ? -6.008 11.148 9.564 1.00 91.75 229 ASP A O 1
ATOM 1829 N N . PHE A 1 230 ? -4.337 10.075 8.536 1.00 93.56 230 PHE A N 1
ATOM 1830 C CA . PHE A 1 230 ? -5.162 9.608 7.430 1.00 93.56 230 PHE A CA 1
ATOM 1831 C C . PHE A 1 230 ? -6.131 8.505 7.857 1.00 93.56 230 PHE A C 1
ATOM 1833 O O . PHE A 1 230 ? -7.290 8.544 7.442 1.00 93.56 230 PHE A O 1
ATOM 1840 N N . PHE A 1 231 ? -5.696 7.544 8.674 1.00 94.12 231 PHE A N 1
ATOM 1841 C CA . PHE A 1 231 ? -6.563 6.480 9.185 1.00 94.12 231 PHE A CA 1
ATOM 1842 C C . PHE A 1 231 ? -7.561 6.966 10.232 1.00 94.12 231 PHE A C 1
ATOM 1844 O O . PHE A 1 231 ? -8.701 6.513 10.209 1.00 94.12 231 PHE A O 1
ATOM 1851 N N . ASP A 1 232 ? -7.186 7.956 11.036 1.00 90.19 232 ASP A N 1
ATOM 1852 C CA . ASP A 1 232 ? -8.060 8.624 12.005 1.00 90.19 232 ASP A CA 1
ATOM 1853 C C . ASP A 1 232 ? -9.019 9.647 11.355 1.00 90.19 232 ASP A C 1
ATOM 1855 O O . ASP A 1 232 ? -9.788 10.316 12.038 1.00 90.19 232 ASP A O 1
ATOM 1859 N N . GLY A 1 233 ? -8.997 9.809 10.026 1.00 85.38 233 GLY A N 1
ATOM 1860 C CA . GLY A 1 233 ? -9.946 10.679 9.321 1.00 85.38 233 GLY A CA 1
ATOM 1861 C C . GLY A 1 233 ? -9.620 12.173 9.324 1.00 85.38 233 GLY A C 1
ATOM 1862 O O . GLY A 1 233 ? -10.373 12.958 8.752 1.00 85.38 233 GLY A O 1
ATOM 1863 N N . LEU A 1 234 ? -8.480 12.592 9.876 1.00 81.25 234 LEU A N 1
ATOM 1864 C CA . LEU A 1 234 ? -8.109 14.008 10.008 1.00 81.25 234 LEU A CA 1
ATOM 1865 C C . LEU A 1 234 ? -7.862 14.710 8.664 1.00 81.25 234 LEU A C 1
ATOM 1867 O O . LEU A 1 234 ? -7.978 15.931 8.565 1.00 81.25 234 LEU A O 1
ATOM 1871 N N . PHE A 1 235 ? -7.546 13.953 7.612 1.00 78.31 235 PHE A N 1
ATOM 1872 C CA . PHE A 1 235 ? -7.417 14.498 6.256 1.00 78.31 235 PHE A CA 1
ATOM 1873 C C . PHE A 1 235 ? -8.758 14.977 5.696 1.00 78.31 235 PHE A C 1
ATOM 1875 O O . PHE A 1 235 ? -8.795 16.002 5.022 1.00 78.31 235 PHE A O 1
ATOM 1882 N N . ASP A 1 236 ? -9.845 14.283 6.029 1.00 71.88 236 ASP A N 1
ATOM 1883 C CA . ASP A 1 236 ? -11.187 14.613 5.543 1.00 71.88 236 ASP A CA 1
ATOM 1884 C C . ASP A 1 236 ? -11.665 15.929 6.148 1.00 71.88 236 ASP A C 1
ATOM 1886 O O . ASP A 1 236 ? -12.158 16.804 5.451 1.00 71.88 236 ASP A O 1
ATOM 1890 N N . ILE A 1 237 ? -11.396 16.104 7.442 1.00 60.88 237 ILE A N 1
ATOM 1891 C CA . ILE A 1 237 ? -11.691 17.333 8.175 1.00 60.88 237 ILE A CA 1
ATOM 1892 C C . ILE A 1 237 ? -10.958 18.520 7.550 1.00 60.88 237 ILE A C 1
ATOM 1894 O O . ILE A 1 237 ? -11.545 19.580 7.369 1.00 60.88 237 ILE A O 1
ATOM 1898 N N . ARG A 1 238 ? -9.677 18.361 7.198 1.00 61.19 238 ARG A N 1
ATOM 1899 C CA . ARG A 1 238 ? -8.914 19.441 6.559 1.00 61.19 238 ARG A CA 1
ATOM 1900 C C . ARG A 1 238 ? -9.477 19.811 5.190 1.00 61.19 238 ARG A C 1
ATOM 1902 O O . ARG A 1 238 ? -9.508 20.996 4.879 1.00 61.19 238 ARG A O 1
ATOM 1909 N N . GLU A 1 239 ? -9.941 18.846 4.402 1.00 58.12 239 GLU A N 1
ATOM 1910 C CA . GLU A 1 239 ? -10.623 19.149 3.139 1.00 58.12 239 GLU A CA 1
ATOM 1911 C C . GLU A 1 239 ? -11.972 19.828 3.351 1.00 58.12 239 GLU A C 1
ATOM 1913 O O . GLU A 1 239 ? -12.259 20.806 2.667 1.00 58.12 239 GLU A O 1
ATOM 1918 N N . ASP A 1 240 ? -12.758 19.391 4.334 1.00 55.47 240 ASP A N 1
ATOM 1919 C CA . ASP A 1 240 ? -14.020 20.042 4.680 1.00 55.47 240 ASP A CA 1
ATOM 1920 C C . ASP A 1 240 ? -13.784 21.481 5.167 1.00 55.47 240 ASP A C 1
ATOM 1922 O O . ASP A 1 240 ? -14.505 22.390 4.768 1.00 55.47 240 ASP A O 1
ATOM 1926 N N . PHE A 1 241 ? -12.737 21.739 5.960 1.00 43.31 241 PHE A N 1
ATOM 1927 C CA . PHE A 1 241 ? -12.360 23.094 6.377 1.00 43.31 241 PHE A CA 1
ATOM 1928 C C . PHE A 1 241 ? -11.874 23.960 5.213 1.00 43.31 241 PHE A C 1
ATOM 1930 O O . PHE A 1 241 ? -12.256 25.126 5.139 1.00 43.31 241 PHE A O 1
ATOM 1937 N N . VAL A 1 242 ? -11.067 23.422 4.294 1.00 49.44 242 VAL A N 1
ATOM 1938 C CA . VAL A 1 242 ? -10.651 24.150 3.083 1.00 49.44 242 VAL A CA 1
ATOM 1939 C C . VAL A 1 242 ? -11.867 24.443 2.200 1.00 49.44 242 VAL A C 1
ATOM 1941 O O . VAL A 1 242 ? -12.056 25.586 1.798 1.00 49.44 242 VAL A O 1
ATOM 1944 N N . GLY A 1 243 ? -12.762 23.472 2.000 1.00 37.72 243 GLY A N 1
ATOM 1945 C CA . GLY A 1 243 ? -14.002 23.649 1.242 1.00 37.72 243 GLY A CA 1
ATOM 1946 C C . GLY A 1 243 ? -15.025 24.577 1.914 1.00 37.72 243 GLY A C 1
ATOM 1947 O O . GLY A 1 243 ? -15.820 25.217 1.226 1.00 37.72 243 GLY A O 1
ATOM 1948 N N . VAL A 1 244 ? -15.014 24.695 3.247 1.00 38.62 244 VAL A N 1
ATOM 1949 C CA . VAL A 1 244 ? -15.808 25.680 4.007 1.00 38.62 244 VAL A CA 1
ATOM 1950 C C . VAL A 1 244 ? -15.175 27.072 3.945 1.00 38.62 244 VAL A C 1
ATOM 1952 O O . VAL A 1 244 ? -15.911 28.053 3.832 1.00 38.62 244 VAL A O 1
ATOM 1955 N N . ASN A 1 245 ? -13.844 27.176 3.984 1.00 36.28 245 ASN A N 1
ATOM 1956 C CA . ASN A 1 245 ? -13.130 28.449 3.861 1.00 36.28 245 ASN A CA 1
ATOM 1957 C C . ASN A 1 245 ? -13.215 29.019 2.437 1.00 36.28 245 ASN A C 1
ATOM 1959 O O . ASN A 1 245 ? -13.413 30.219 2.293 1.00 36.28 245 ASN A O 1
ATOM 1963 N N . GLU A 1 246 ? -13.200 28.184 1.395 1.00 42.00 246 GLU A N 1
ATOM 1964 C CA . GLU A 1 246 ? -13.494 28.618 0.018 1.00 42.00 246 GLU A CA 1
ATOM 1965 C C . GLU A 1 246 ? -14.972 29.002 -0.183 1.00 42.00 246 GLU A C 1
ATOM 1967 O O . GLU A 1 246 ? -15.296 29.809 -1.052 1.00 42.00 246 GLU A O 1
ATOM 1972 N N . LYS A 1 247 ? -15.893 28.493 0.648 1.00 40.50 247 LYS A N 1
ATOM 1973 C CA . LYS A 1 247 ? -17.319 28.873 0.622 1.00 40.50 247 LYS A CA 1
ATOM 1974 C C . LYS A 1 247 ? -17.660 30.136 1.422 1.00 40.50 247 LYS A C 1
ATOM 1976 O O . LYS A 1 247 ? -18.829 30.521 1.450 1.00 40.50 247 LYS A O 1
ATOM 1981 N N . ARG A 1 248 ? -16.683 30.812 2.037 1.00 36.59 248 ARG A N 1
ATOM 1982 C CA . ARG A 1 248 ? -16.868 32.125 2.684 1.00 36.59 248 ARG A CA 1
ATOM 1983 C C . ARG A 1 248 ? -16.183 33.249 1.913 1.00 36.59 248 ARG A C 1
ATOM 1985 O O . ARG A 1 248 ? -15.528 34.083 2.512 1.00 36.59 248 ARG A O 1
ATOM 1992 N N . ASP A 1 249 ? -16.364 33.279 0.601 1.00 36.75 249 ASP A N 1
ATOM 1993 C CA . ASP A 1 249 ? -16.215 34.504 -0.189 1.00 36.75 249 ASP A CA 1
ATOM 1994 C C . ASP A 1 249 ? -16.978 34.353 -1.510 1.00 36.75 249 ASP A C 1
ATOM 1996 O O . ASP A 1 249 ? -16.423 34.177 -2.588 1.00 36.75 249 ASP A O 1
ATOM 2000 N N . ILE A 1 250 ? -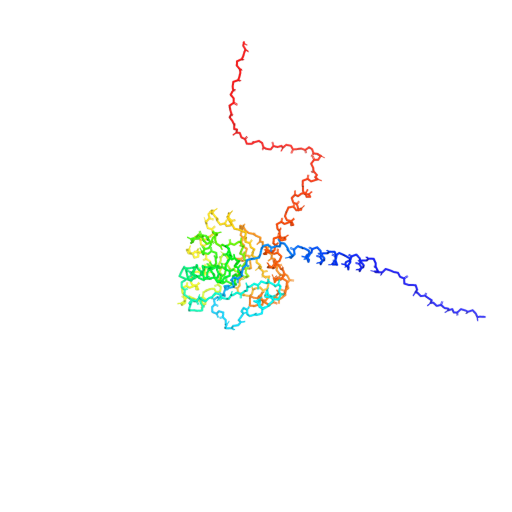18.311 34.379 -1.425 1.00 36.06 250 ILE A N 1
ATOM 2001 C CA . ILE A 1 250 ? -19.157 34.625 -2.599 1.00 36.06 250 ILE A CA 1
ATOM 2002 C C . ILE A 1 250 ? -20.205 35.682 -2.250 1.00 36.06 250 ILE A C 1
ATOM 2004 O O . ILE A 1 250 ? -21.412 35.459 -2.288 1.00 36.06 250 ILE A O 1
ATOM 2008 N N . SER A 1 251 ? -19.722 36.873 -1.908 1.00 37.28 251 SER A N 1
ATOM 2009 C CA . SER A 1 251 ? -20.427 38.116 -2.213 1.00 37.28 251 SER A CA 1
ATOM 2010 C C . SER A 1 251 ? -19.584 38.891 -3.223 1.00 37.28 251 SER A C 1
ATOM 2012 O O . SER A 1 251 ? -18.742 39.701 -2.847 1.00 37.28 251 SER A O 1
ATOM 2014 N N . GLY A 1 252 ? -19.783 38.614 -4.512 1.00 30.12 252 GLY A N 1
ATOM 2015 C CA . GLY A 1 252 ? -19.121 39.363 -5.578 1.00 30.12 252 GLY A CA 1
ATOM 2016 C C . GLY A 1 252 ? -19.149 38.659 -6.930 1.00 30.12 252 GLY A C 1
ATOM 2017 O O . GLY A 1 252 ? -18.203 37.969 -7.267 1.00 30.12 252 GLY A O 1
ATOM 2018 N N . ASN A 1 253 ? -20.240 38.862 -7.675 1.00 31.27 253 ASN A N 1
ATOM 2019 C CA . ASN A 1 253 ? -20.373 38.810 -9.140 1.00 31.27 253 ASN A CA 1
ATOM 2020 C C . ASN A 1 253 ? -19.555 37.784 -9.954 1.00 31.27 253 ASN A C 1
ATOM 2022 O O . ASN A 1 253 ? -18.359 37.965 -10.158 1.00 31.27 253 ASN A O 1
ATOM 2026 N N . GLY A 1 254 ? -20.261 36.875 -10.640 1.00 27.12 254 GLY A N 1
ATOM 2027 C CA . GLY A 1 254 ? -19.794 36.373 -11.941 1.00 27.12 254 GLY A CA 1
ATOM 2028 C C . GLY A 1 254 ? -20.176 34.937 -12.292 1.00 27.12 254 GLY A C 1
ATOM 2029 O O . GLY A 1 254 ? -19.373 34.036 -12.124 1.00 27.12 254 GLY A O 1
ATOM 2030 N N . GLU A 1 255 ? -21.388 34.774 -12.827 1.00 29.20 255 GLU A N 1
ATOM 2031 C CA . GLU A 1 255 ? -21.798 33.768 -13.826 1.00 29.20 255 GLU A CA 1
ATOM 2032 C C . GLU A 1 255 ? -21.608 32.263 -13.526 1.00 29.20 255 GLU A C 1
ATOM 2034 O O . GLU A 1 255 ? -20.590 31.628 -13.792 1.00 29.20 255 GLU A O 1
ATOM 2039 N N . LEU A 1 256 ? -22.719 31.664 -13.086 1.00 30.17 256 LEU A N 1
ATOM 2040 C CA . LEU A 1 256 ? -22.990 30.228 -13.099 1.00 30.17 256 LEU A CA 1
ATOM 2041 C C . LEU A 1 256 ? -23.040 29.688 -14.539 1.00 30.17 256 LEU A C 1
ATOM 2043 O O . LEU A 1 256 ? -23.918 30.055 -15.322 1.00 30.17 256 LEU A O 1
ATOM 2047 N N . CYS A 1 257 ? -22.161 28.739 -14.859 1.00 27.59 257 CYS A N 1
ATOM 2048 C CA . CYS A 1 257 ? -22.329 27.860 -16.015 1.00 27.59 257 CYS A CA 1
ATOM 2049 C C . CYS A 1 257 ? -23.497 26.892 -15.754 1.00 27.59 257 CYS A C 1
ATOM 2051 O O . CYS A 1 257 ? -23.393 25.976 -14.940 1.00 27.59 257 CYS A O 1
ATOM 2053 N N . HIS A 1 258 ? -24.620 27.108 -16.441 1.00 30.30 258 HIS A N 1
ATOM 2054 C CA . HIS A 1 258 ? -25.760 26.192 -16.480 1.00 30.30 258 HIS A CA 1
ATOM 2055 C C . HIS A 1 258 ? -25.479 24.990 -17.400 1.00 30.30 258 HIS A C 1
ATOM 2057 O O . HIS A 1 258 ? -25.166 25.170 -18.576 1.00 30.30 258 HIS A O 1
ATOM 2063 N N . GLU A 1 259 ? -25.696 23.766 -16.906 1.00 27.95 259 GLU A N 1
ATOM 2064 C CA . GLU A 1 259 ? -25.966 22.603 -17.765 1.00 27.95 259 GLU A CA 1
ATOM 2065 C C . GLU A 1 259 ? -27.439 22.596 -18.238 1.00 27.95 259 GLU A C 1
ATOM 2067 O O . GLU A 1 259 ? -28.335 22.989 -17.481 1.00 27.95 259 GLU A O 1
ATOM 2072 N N . PRO A 1 260 ? -27.733 22.143 -19.475 1.00 35.38 260 PRO A N 1
ATOM 2073 C CA . PRO A 1 260 ? -29.067 22.215 -20.058 1.00 35.38 260 PRO A CA 1
ATOM 2074 C C . PRO A 1 260 ? -29.889 20.948 -19.774 1.00 35.38 260 PRO A C 1
ATOM 2076 O O . PRO A 1 260 ? -29.474 19.831 -20.080 1.00 35.38 260 PRO A O 1
ATOM 2079 N N . GLY A 1 261 ? -31.113 21.114 -19.262 1.00 28.22 261 GLY A N 1
ATOM 2080 C CA . GLY A 1 261 ? -31.942 19.975 -18.864 1.00 28.22 261 GLY A CA 1
ATOM 2081 C C . GLY A 1 261 ? -33.446 20.224 -18.766 1.00 28.22 261 GLY A C 1
ATOM 2082 O O . GLY A 1 261 ? -34.011 20.040 -17.702 1.00 28.22 261 GLY A O 1
ATOM 2083 N N . LYS A 1 262 ? -34.083 20.507 -19.913 1.00 29.38 262 LYS A N 1
ATOM 2084 C CA . LYS A 1 262 ? -35.441 20.067 -20.323 1.00 29.38 262 LYS A CA 1
ATOM 2085 C C . LYS A 1 262 ? -36.710 20.475 -19.520 1.00 29.38 262 LYS A C 1
ATOM 2087 O O . LYS A 1 262 ? -36.848 20.194 -18.340 1.00 29.38 262 LYS A O 1
ATOM 2092 N N . ARG A 1 263 ? -37.738 20.792 -20.341 1.00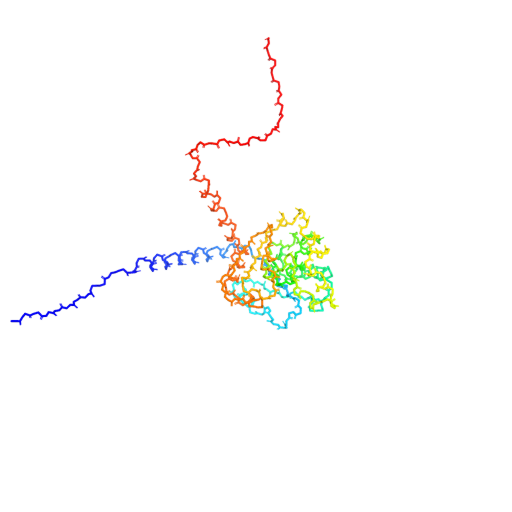 28.16 263 ARG A N 1
ATOM 2093 C CA . ARG A 1 263 ? -39.219 20.739 -20.150 1.00 28.16 263 ARG A CA 1
ATOM 2094 C C . ARG A 1 263 ? -39.857 21.977 -19.509 1.00 28.16 263 ARG A C 1
ATOM 2096 O O . ARG A 1 263 ? -39.349 22.476 -18.528 1.00 28.16 263 ARG A O 1
ATOM 2103 N N . LEU A 1 264 ? -41.029 22.466 -19.916 1.00 29.70 264 LEU A N 1
ATOM 2104 C CA . LEU A 1 264 ? -41.914 22.343 -21.090 1.00 29.70 264 LEU A CA 1
ATOM 2105 C C . LEU A 1 264 ? -43.071 23.329 -20.782 1.00 29.70 264 LEU A C 1
ATOM 2107 O O . LEU A 1 264 ? -43.479 23.414 -19.630 1.00 29.70 264 LEU A O 1
ATOM 2111 N N . ILE A 1 265 ? -43.654 23.948 -21.815 1.00 36.25 265 ILE A N 1
ATOM 2112 C CA . ILE A 1 265 ? -45.029 24.503 -21.860 1.00 36.25 265 ILE A CA 1
ATOM 2113 C C . ILE A 1 265 ? -45.268 25.847 -21.147 1.00 36.25 265 ILE A C 1
ATOM 2115 O O . ILE A 1 265 ? -45.394 25.903 -19.932 1.00 36.25 265 ILE A O 1
ATOM 2119 N N . GLN A 1 266 ? -45.584 26.875 -21.943 1.00 30.95 266 GLN A N 1
ATOM 2120 C CA . GLN A 1 266 ? -46.909 27.507 -21.883 1.00 30.95 266 GLN A CA 1
ATOM 2121 C C . GLN A 1 266 ? -47.238 28.236 -23.194 1.00 30.95 266 GLN A C 1
ATOM 2123 O O . GLN A 1 266 ? -46.508 29.108 -23.650 1.00 30.95 266 GLN A O 1
ATOM 2128 N N . LYS A 1 267 ? -48.359 27.820 -23.803 1.00 35.06 267 LYS A N 1
ATOM 2129 C CA . LYS A 1 267 ? -49.176 28.634 -24.718 1.00 35.06 267 LYS A CA 1
ATOM 2130 C C . LYS A 1 267 ? -49.557 29.937 -24.008 1.00 35.06 267 LYS A C 1
ATOM 2132 O O . LYS A 1 267 ? -49.774 29.856 -22.808 1.00 35.06 267 LYS A O 1
ATOM 2137 N N . VAL A 1 268 ? -49.779 31.026 -24.746 1.00 36.53 268 VAL A N 1
ATOM 2138 C CA . VAL A 1 268 ? -51.033 31.816 -24.765 1.00 36.53 268 VAL A CA 1
ATOM 2139 C C . VAL A 1 268 ? -50.918 32.887 -25.868 1.00 36.53 268 VAL A C 1
ATOM 2141 O O . VAL A 1 268 ? -49.977 33.671 -25.850 1.00 36.53 268 VAL A O 1
ATOM 2144 N N . ASN A 1 269 ? -51.929 32.873 -26.749 1.00 39.34 269 ASN A N 1
ATOM 2145 C CA . ASN A 1 269 ? -52.414 33.872 -27.721 1.00 39.34 269 ASN A CA 1
ATOM 2146 C C . ASN A 1 269 ? -51.516 34.330 -28.874 1.00 39.34 269 ASN A C 1
ATOM 2148 O O . ASN A 1 269 ? -50.604 35.151 -28.659 1.00 39.34 269 ASN A O 1
#

Radius of gyration: 24.48 Å; Cα contacts (8 Å, |Δi|>4): 420; chains: 1; bounding box: 86×77×64 Å

Nearest PDB structures (foldseek):
  5h6b-assembly1_A  TM=8.910E-01  e=1.186E-13  Streptomyces sp. W007
  1t2n-assembly1_A  TM=8.326E-01  e=5.657E-11  Bacillus subtilis
  6wpy-assembly5_E  TM=8.435E-01  e=2.604E-10  Bacillus licheniformis
  6wpx-assembly1_A  TM=8.488E-01  e=3.756E-10  Bacillus licheniformis
  6z1p-assembly1_BK  TM=7.471E-01  e=1.791E-07  Tetrahymena thermophila SB210

InterPro domains:
  IPR000073 Alpha/beta hydrolase fold-1 [PF00561] (43-153)
  IPR029058 Alpha/Beta hydrolase fold [G3DSA:3.40.50.1820] (16-242)
  IPR029058 Alpha/Beta hydrolase fold [SSF53474] (40-232)

Foldseek 3Di:
DDDDDDDDDDDDDVPVVVVVVVVVVVVVVVVVVLVVPFDAAAEEEFEAAQQDPCLLVLLQVVVVVVPHHYDYQPFPPSLLAALLVRLVSVVVVLVVRCVVVVHQAHEYEYAASSLLSPLCNVQPVVNLRRHAAYEYELYQLQAFCLLVVSVVGNSSQCRHGPRPSSCVSLPRPCRCVSYAYEFEFEVQAPGNPVRCSSDDPNHHYHYDPDNAYSSRRSVDPVNSVVVSCVSSCVVVVVVVVVVVVVVPDPPDDDDDDDDDDDDDDDDDD

Mean predicted aligned error: 12.03 Å

Sequence (269 aa):
MVRGSKKRTGKHDDGYQLEQDLEDEINLTEKAHRFAGLERFPIIYVPGYGAPPFHGLYLRSRLEVEGFDVYEADLPRLQTGDVIKSAAALAVEVQRTRYRFDAEKVNLVGHSLGGIIARYYLQKLGGWKYVHRAVYLGTPHKGVYWAVFGLATKAGRQLLPNSDLLQELNNDPSRCKNIKCLSVISNFDEMVVPHNSGILDCGYNKIVNWPIGHWGMVFSNKAIAWIVDFFDGLFDIREDFVGVNEKRDISGNGELCHEPGKRLIQKVN

pLDDT: mean 79.82, std 23.4, range [27.12, 98.69]

Solvent-accessible surface area (backbone atoms only — not comparable to full-atom values): 15103 Å² total; per-residue (Å²): 138,84,86,80,89,79,86,80,79,85,87,92,61,72,66,64,54,50,51,50,52,49,49,52,51,52,50,49,51,53,48,54,63,43,64,77,72,58,86,82,52,42,32,37,36,28,65,25,65,60,54,58,90,67,64,60,46,62,39,41,54,51,43,37,74,74,71,40,57,63,45,73,58,88,54,64,73,47,49,40,39,50,48,70,60,42,15,56,44,47,54,51,48,51,54,50,51,22,64,75,66,76,34,88,32,28,27,39,39,10,29,26,54,15,21,54,25,50,49,45,20,35,68,75,68,58,35,41,80,46,33,62,39,38,37,24,43,46,17,43,61,53,24,18,66,66,24,66,83,30,55,93,31,52,27,22,48,45,32,26,57,80,18,71,60,37,47,57,60,69,68,40,90,64,52,50,73,74,32,55,39,37,23,39,28,33,83,45,25,79,58,38,48,63,47,72,19,26,56,44,93,70,40,46,73,46,75,44,92,52,98,33,36,58,82,40,49,52,71,33,65,69,54,49,52,50,50,51,38,51,68,72,45,52,56,58,53,53,50,52,48,50,58,51,56,67,65,70,72,81,88,76,87,85,82,86,88,77,84,90,80,84,89,80,90,81,90,83,136

Organism: NCBI:txid2013648